Protein AF-A0A2D0PXW2-F1 (afdb_monomer_lite)

Radius of gyration: 38.86 Å; chains: 1; bounding box: 90×95×110 Å

Organism: Ictalurus punctatus (NCBI:txid7998)

InterPro domains:
  IPR018379 BEN domain [PF10523] (227-303)
  IPR018379 BEN domain [PS51457] (205-311)
  IPR018379 BEN domain [SM01025] (225-311)
  IPR040391 BEN domain-containing protein 5 [PTHR14628] (60-311)

Structure (mmCIF, N/CA/C/O backbone):
data_AF-A0A2D0PXW2-F1
#
_entry.id   AF-A0A2D0PXW2-F1
#
loop_
_atom_site.group_PDB
_atom_site.id
_atom_site.type_symbol
_atom_site.label_atom_id
_atom_site.label_alt_id
_atom_site.label_comp_id
_atom_site.label_asym_id
_atom_site.label_entity_id
_atom_site.label_seq_id
_atom_site.pdbx_PDB_ins_code
_atom_site.Cartn_x
_atom_site.Cartn_y
_atom_site.Cartn_z
_atom_site.occupancy
_atom_site.B_iso_or_equiv
_atom_site.auth_seq_id
_atom_site.auth_comp_id
_atom_site.auth_asym_id
_atom_site.auth_atom_id
_atom_site.pdbx_PDB_model_num
ATOM 1 N N . MET A 1 1 ? -63.770 10.730 9.377 1.00 40.38 1 MET A N 1
ATOM 2 C CA . MET A 1 1 ? -63.112 11.153 8.119 1.00 40.38 1 MET A CA 1
ATOM 3 C C . MET A 1 1 ? -61.602 11.076 8.332 1.00 40.38 1 MET A C 1
ATOM 5 O O . MET A 1 1 ? -61.038 11.945 8.966 1.00 40.38 1 MET A O 1
ATOM 9 N N . SER A 1 2 ? -60.985 9.907 8.166 1.00 42.06 2 SER A N 1
ATOM 10 C CA . SER A 1 2 ? -60.362 9.428 6.917 1.00 42.06 2 SER A CA 1
ATOM 11 C C . SER A 1 2 ? -59.368 10.412 6.296 1.00 42.06 2 SER A C 1
ATOM 13 O O . SER A 1 2 ? -59.778 11.283 5.539 1.00 42.06 2 SER A O 1
ATOM 15 N N . ARG A 1 3 ? -58.064 10.183 6.508 1.00 41.81 3 ARG A N 1
ATOM 16 C CA . ARG A 1 3 ? -57.145 9.691 5.457 1.00 41.81 3 ARG A CA 1
ATOM 17 C C . ARG A 1 3 ? -55.740 9.435 6.020 1.00 41.81 3 ARG A C 1
ATOM 19 O O . ARG A 1 3 ? -54.924 10.330 6.193 1.00 41.81 3 ARG A O 1
ATOM 26 N N . ARG A 1 4 ? -55.497 8.146 6.246 1.00 42.84 4 ARG A N 1
ATOM 27 C CA . ARG A 1 4 ? -54.208 7.469 6.407 1.00 42.84 4 ARG A CA 1
ATOM 28 C C . ARG A 1 4 ? -53.410 7.663 5.107 1.00 42.84 4 ARG A C 1
ATOM 30 O O . ARG A 1 4 ? -53.875 7.220 4.059 1.00 42.84 4 ARG A O 1
ATOM 37 N N . LYS A 1 5 ? -52.250 8.325 5.136 1.00 50.09 5 LYS A N 1
ATOM 38 C CA . LYS A 1 5 ? -51.301 8.269 4.012 1.00 50.09 5 LYS A CA 1
ATOM 39 C C . LYS A 1 5 ? -50.422 7.040 4.210 1.00 50.09 5 LYS A C 1
ATOM 41 O O . LYS A 1 5 ? -49.524 7.035 5.040 1.00 50.09 5 LYS A O 1
ATOM 46 N N . GLN A 1 6 ? -50.763 5.982 3.482 1.00 41.66 6 GLN A N 1
ATOM 47 C CA . GLN A 1 6 ? -49.902 4.829 3.264 1.00 41.66 6 GLN A CA 1
ATOM 48 C C . GLN A 1 6 ? -48.778 5.247 2.312 1.00 41.66 6 GLN A C 1
ATOM 50 O O . GLN A 1 6 ? -49.049 5.622 1.172 1.00 41.66 6 GLN A O 1
ATOM 55 N N . THR A 1 7 ? -47.532 5.178 2.762 1.00 43.00 7 THR A N 1
ATOM 56 C CA . THR A 1 7 ? -46.367 5.139 1.876 1.00 43.00 7 THR A CA 1
ATOM 57 C C . THR A 1 7 ? -46.006 3.675 1.671 1.00 43.00 7 THR A C 1
ATOM 59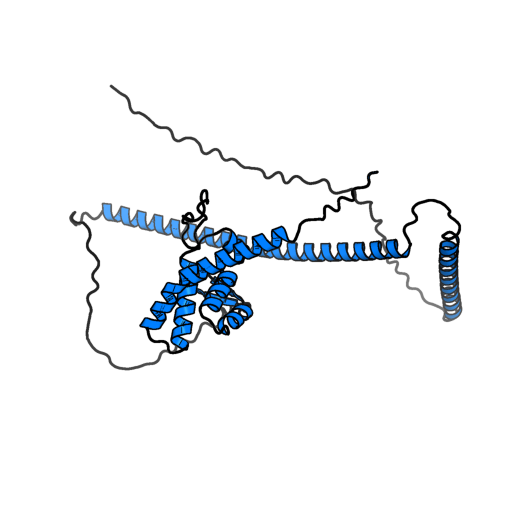 O O . THR A 1 7 ? -45.635 2.979 2.612 1.00 43.00 7 THR A O 1
ATOM 62 N N . LYS A 1 8 ? -46.224 3.200 0.443 1.00 45.72 8 LYS A N 1
ATOM 63 C CA . LYS A 1 8 ? -45.865 1.859 -0.026 1.00 45.72 8 LYS A CA 1
ATOM 64 C C . LYS A 1 8 ? -44.333 1.706 -0.042 1.00 45.72 8 LYS A C 1
ATOM 66 O O . LYS A 1 8 ? -43.666 2.677 -0.400 1.00 45.72 8 LYS A O 1
ATOM 71 N N . PRO A 1 9 ? -43.779 0.527 0.280 1.00 42.47 9 PRO A N 1
ATOM 72 C CA . PRO A 1 9 ? -42.394 0.210 -0.039 1.00 42.47 9 PRO A CA 1
ATOM 73 C C . PRO A 1 9 ? -42.276 -0.081 -1.543 1.00 42.47 9 PRO A C 1
ATOM 75 O O . PRO A 1 9 ? -43.102 -0.804 -2.105 1.00 42.47 9 PRO A O 1
ATOM 78 N N . SER A 1 10 ? -41.286 0.523 -2.197 1.00 37.28 10 SER A N 1
ATOM 79 C CA . SER A 1 10 ? -40.950 0.228 -3.592 1.00 37.28 10 SER A CA 1
ATOM 80 C C . SER A 1 10 ? -40.256 -1.139 -3.693 1.00 37.28 10 SER A C 1
ATOM 82 O O . SER A 1 10 ? -39.488 -1.474 -2.788 1.00 37.28 10 SER A O 1
ATOM 84 N N . PRO A 1 11 ? -40.505 -1.929 -4.753 1.00 41.72 11 PRO A N 1
ATOM 85 C CA . PRO A 1 11 ? -39.900 -3.246 -4.923 1.00 41.72 11 PRO A CA 1
ATOM 86 C C . PRO A 1 11 ? -38.403 -3.137 -5.217 1.00 41.72 11 PRO A C 1
ATOM 88 O O . PRO A 1 11 ? -37.979 -2.279 -5.988 1.00 41.72 11 PRO A O 1
ATOM 91 N N . LEU A 1 12 ? -37.630 -4.028 -4.598 1.00 44.19 12 LEU A N 1
ATOM 92 C CA . LEU A 1 12 ? -36.274 -4.374 -5.006 1.00 44.19 12 LEU A CA 1
ATOM 93 C C . LEU A 1 12 ? -36.344 -4.930 -6.432 1.00 44.19 12 LEU A C 1
ATOM 95 O O . LEU A 1 12 ? -36.909 -5.998 -6.652 1.00 44.19 12 LEU A O 1
ATOM 99 N N . GLU A 1 13 ? -35.824 -4.176 -7.395 1.00 38.91 13 GLU A N 1
ATOM 100 C CA . GLU A 1 13 ? -35.476 -4.719 -8.702 1.00 38.91 13 GLU A CA 1
ATOM 101 C C . GLU A 1 13 ? -34.112 -5.399 -8.555 1.00 38.91 13 GLU A C 1
ATOM 103 O O . GLU A 1 13 ? -33.076 -4.742 -8.439 1.00 38.91 13 GLU A O 1
ATOM 108 N N . ASP A 1 14 ? -34.140 -6.730 -8.504 1.00 38.81 14 ASP A N 1
ATOM 109 C CA . ASP A 1 14 ? -32.979 -7.580 -8.732 1.00 38.81 14 ASP A CA 1
ATOM 110 C C . ASP A 1 14 ? -32.509 -7.356 -10.177 1.00 38.81 14 ASP A C 1
ATOM 112 O O . ASP A 1 14 ? -33.051 -7.913 -11.133 1.00 38.81 14 ASP A O 1
ATOM 116 N N . HIS A 1 15 ? -31.513 -6.492 -10.355 1.00 38.47 15 HIS A N 1
ATOM 117 C CA . HIS A 1 15 ? -30.738 -6.448 -11.588 1.00 38.47 15 HIS A CA 1
ATOM 118 C C . HIS A 1 15 ? -29.618 -7.481 -11.502 1.00 38.47 15 HIS A C 1
ATOM 120 O O . HIS A 1 15 ? -28.486 -7.180 -11.118 1.00 38.47 15 HIS A O 1
ATOM 126 N N . ASP A 1 16 ? -29.976 -8.707 -11.881 1.00 38.75 16 ASP A N 1
ATOM 127 C CA . ASP A 1 16 ? -29.045 -9.725 -12.354 1.00 38.75 16 ASP A CA 1
ATOM 128 C C . ASP A 1 16 ? -28.370 -9.168 -13.619 1.00 38.75 16 ASP A C 1
ATOM 130 O O . ASP A 1 16 ? -28.913 -9.180 -14.724 1.00 38.75 16 ASP A O 1
ATOM 134 N N . MET A 1 17 ? -27.211 -8.539 -13.435 1.00 41.59 17 MET A N 1
ATOM 135 C CA . MET A 1 17 ? -26.343 -8.146 -14.537 1.00 41.59 17 MET A CA 1
ATOM 136 C C . MET A 1 17 ? -25.555 -9.388 -14.935 1.00 41.59 17 MET A C 1
ATOM 138 O O . MET A 1 17 ? -24.437 -9.600 -14.459 1.00 41.59 17 MET A O 1
ATOM 142 N N . ASP A 1 18 ? -26.158 -10.201 -15.802 1.00 38.44 18 ASP A N 1
ATOM 143 C CA . ASP A 1 18 ? -25.450 -11.197 -16.593 1.00 38.44 18 ASP A CA 1
ATOM 144 C C . ASP A 1 18 ? -24.256 -10.506 -17.261 1.00 38.44 18 ASP A C 1
ATOM 146 O O . ASP A 1 18 ? -24.384 -9.732 -18.214 1.00 38.44 18 ASP A O 1
ATOM 150 N N . LEU A 1 19 ? -23.063 -10.749 -16.721 1.00 45.28 19 LEU A N 1
ATOM 151 C CA . LEU A 1 19 ? -21.819 -10.402 -17.383 1.00 45.28 19 LEU A CA 1
ATOM 152 C C . LEU A 1 19 ? -21.680 -11.352 -18.572 1.00 45.28 19 LEU A C 1
ATOM 154 O O . LEU A 1 19 ? -21.009 -12.383 -18.487 1.00 45.28 19 LEU A O 1
ATOM 158 N N . GLU A 1 20 ? -22.313 -10.995 -19.691 1.00 36.56 20 GLU A N 1
ATOM 159 C CA . GLU A 1 20 ? -21.932 -11.472 -21.014 1.00 36.56 20 GLU A CA 1
ATOM 160 C C . GLU A 1 20 ? -20.472 -11.072 -21.237 1.00 36.56 20 GLU A C 1
ATOM 162 O O . GLU A 1 20 ? -20.132 -9.996 -21.737 1.00 36.56 20 GLU A O 1
ATOM 167 N N . ILE A 1 21 ? -19.573 -11.958 -20.810 1.00 39.75 21 ILE A N 1
ATOM 168 C CA . ILE A 1 21 ? -18.182 -11.951 -21.223 1.00 39.75 21 ILE A CA 1
ATOM 169 C C . ILE A 1 21 ? -18.237 -12.099 -22.733 1.00 39.75 21 ILE A C 1
ATOM 171 O O . ILE A 1 21 ? -18.517 -13.175 -23.266 1.00 39.75 21 ILE A O 1
ATOM 175 N N . SER A 1 22 ? -17.999 -10.984 -23.410 1.00 38.38 22 SER A N 1
ATOM 176 C CA . SER A 1 22 ? -17.824 -10.895 -24.845 1.00 38.38 22 SER A CA 1
ATOM 177 C C . SER A 1 22 ? -16.680 -11.843 -25.204 1.00 38.38 22 SER A C 1
ATOM 179 O O . SER A 1 22 ? -15.501 -11.510 -25.085 1.00 38.38 22 SER A O 1
ATOM 181 N N . ARG A 1 23 ? -17.032 -13.081 -25.576 1.00 40.03 23 ARG A N 1
ATOM 182 C CA . ARG A 1 23 ? -16.116 -14.041 -26.183 1.00 40.03 23 ARG A CA 1
ATOM 183 C C . ARG A 1 23 ? -15.640 -13.409 -27.475 1.00 40.03 23 ARG A C 1
ATOM 185 O O . ARG A 1 23 ? -16.343 -13.429 -28.481 1.00 40.03 23 ARG A O 1
ATOM 192 N N . ILE A 1 24 ? -14.447 -12.837 -27.432 1.00 41.81 24 ILE A N 1
ATOM 193 C CA . ILE A 1 24 ? -13.680 -12.535 -28.632 1.00 41.81 24 ILE A CA 1
ATOM 194 C C . ILE A 1 24 ? -13.574 -13.860 -29.407 1.00 41.81 24 ILE A C 1
ATOM 196 O O . ILE A 1 24 ? -13.107 -14.846 -28.824 1.00 41.81 24 ILE A O 1
ATOM 200 N N . PRO A 1 25 ? -14.035 -13.937 -30.668 1.00 36.81 25 PRO A N 1
ATOM 201 C CA . PRO A 1 25 ? -13.867 -15.135 -31.476 1.00 36.81 25 PRO A CA 1
ATOM 202 C C . PRO A 1 25 ? -12.376 -15.455 -31.584 1.00 36.81 25 PRO A C 1
ATOM 204 O O . PRO A 1 25 ? -11.584 -14.615 -32.014 1.00 36.81 25 PRO A O 1
ATOM 207 N N . ALA A 1 26 ? -11.990 -16.651 -31.140 1.00 41.78 26 ALA A N 1
ATOM 208 C CA . ALA A 1 26 ? -10.628 -17.136 -31.291 1.00 41.78 26 ALA A CA 1
ATOM 209 C C . ALA A 1 26 ? -10.255 -17.134 -32.786 1.00 41.78 26 ALA A C 1
ATOM 211 O O . ALA A 1 26 ? -11.072 -17.567 -33.606 1.00 41.78 26 ALA A O 1
ATOM 212 N N . PRO A 1 27 ? -9.057 -16.657 -33.165 1.00 39.25 27 PRO A N 1
ATOM 213 C CA . PRO A 1 27 ? -8.594 -16.794 -34.532 1.00 39.25 27 PRO A CA 1
ATOM 214 C C . PRO A 1 27 ? -8.455 -18.285 -34.850 1.00 39.25 27 PRO A C 1
ATOM 216 O O . PRO A 1 27 ? -7.914 -19.057 -34.059 1.00 39.25 27 PRO A O 1
ATOM 219 N N . TYR A 1 28 ? -9.016 -18.652 -35.997 1.00 34.28 28 TYR A N 1
ATOM 220 C CA . TYR A 1 28 ? -9.006 -19.970 -36.618 1.00 34.28 28 TYR A CA 1
ATOM 221 C C . TYR A 1 28 ? -7.635 -20.651 -36.460 1.00 34.28 28 TYR A C 1
ATOM 223 O O . TYR A 1 28 ? -6.645 -20.207 -37.038 1.00 34.28 28 TYR A O 1
ATOM 231 N N . MET A 1 29 ? -7.581 -21.697 -35.632 1.00 35.78 29 MET A N 1
ATOM 232 C CA . MET A 1 29 ? -6.431 -22.591 -35.532 1.00 35.78 29 MET A CA 1
ATOM 233 C C . MET A 1 29 ? -6.522 -23.566 -36.705 1.00 35.78 29 MET A C 1
ATOM 235 O O . MET A 1 29 ? -7.477 -24.339 -36.786 1.00 35.78 29 MET A O 1
ATOM 239 N N . GLU A 1 30 ? -5.552 -23.513 -37.614 1.00 37.09 30 GLU A N 1
ATOM 240 C CA . GLU A 1 30 ? -5.316 -24.613 -38.545 1.00 37.09 30 GLU A CA 1
ATOM 241 C C . GLU A 1 30 ? -5.039 -25.882 -37.731 1.00 37.09 30 GLU A C 1
ATOM 243 O O . GLU A 1 30 ? -4.279 -25.878 -36.761 1.00 37.09 30 GLU A O 1
ATOM 248 N N . SER A 1 31 ? -5.742 -26.949 -38.090 1.00 34.22 31 SER A N 1
ATOM 249 C CA . SER A 1 31 ? -5.652 -28.275 -37.495 1.00 34.22 31 SER A CA 1
ATOM 250 C C . SER A 1 31 ? -4.235 -28.831 -37.628 1.00 34.22 31 SER A C 1
ATOM 252 O O . SER A 1 31 ? -3.806 -29.157 -38.732 1.00 34.22 31 SER A O 1
ATOM 254 N N . GLU A 1 32 ? -3.529 -28.960 -36.504 1.00 39.44 32 GLU A N 1
ATOM 255 C CA . GLU A 1 32 ? -2.297 -29.744 -36.423 1.00 39.44 32 GLU A CA 1
ATOM 256 C C . GLU A 1 32 ? -2.667 -31.234 -36.491 1.00 39.44 32 GLU A C 1
ATOM 258 O O . GLU A 1 32 ? -3.416 -31.751 -35.658 1.00 39.44 32 GLU A O 1
ATOM 263 N N . GLU A 1 33 ? -2.184 -31.896 -37.542 1.00 37.50 33 GLU A N 1
ATOM 264 C CA . GLU A 1 33 ? -2.311 -33.331 -37.768 1.00 37.50 33 GLU A CA 1
ATOM 265 C C . GLU A 1 33 ? -1.637 -34.110 -36.630 1.00 37.50 33 GLU A C 1
ATOM 267 O O . GLU A 1 33 ? -0.459 -33.948 -36.316 1.00 37.50 33 GLU A O 1
ATOM 272 N N . GLU A 1 34 ? -2.437 -34.961 -35.998 1.00 35.75 34 GLU A N 1
ATOM 273 C CA . GLU A 1 34 ? -2.068 -35.874 -34.927 1.00 35.75 34 GLU A CA 1
ATOM 274 C C . GLU A 1 34 ? -1.204 -37.011 -35.510 1.00 35.75 34 GLU A C 1
ATOM 276 O O . GLU A 1 34 ? -1.718 -37.989 -36.057 1.00 35.75 34 GLU A O 1
ATOM 281 N N . GLU A 1 35 ? 0.123 -36.884 -35.423 1.00 35.44 35 GLU A N 1
ATOM 282 C CA . GLU A 1 35 ? 1.066 -37.942 -35.804 1.00 35.44 35 GLU A CA 1
ATOM 283 C C . GLU A 1 35 ? 0.987 -39.087 -34.773 1.00 35.44 35 GLU A C 1
ATOM 285 O O . GLU A 1 35 ? 1.697 -39.134 -33.766 1.00 35.44 35 GLU A O 1
ATOM 290 N N . ARG A 1 36 ? 0.043 -40.012 -34.993 1.00 35.97 36 ARG A N 1
ATOM 291 C CA . ARG A 1 36 ? -0.070 -41.268 -34.242 1.00 35.97 36 ARG A CA 1
ATOM 292 C C . ARG A 1 36 ? 1.126 -42.159 -34.562 1.00 35.97 36 ARG A C 1
ATOM 294 O O . ARG A 1 36 ? 1.147 -42.842 -35.583 1.00 35.97 36 ARG A O 1
ATOM 301 N N . LEU A 1 37 ? 2.095 -42.199 -33.654 1.00 33.25 37 LEU A N 1
ATOM 302 C CA . LEU A 1 37 ? 3.082 -43.274 -33.592 1.00 33.25 37 LEU A CA 1
ATOM 303 C C . LEU A 1 37 ? 2.368 -44.578 -33.208 1.00 33.25 37 LEU A C 1
ATOM 305 O O . LEU A 1 37 ? 2.051 -44.812 -32.043 1.00 33.25 37 LEU A O 1
ATOM 309 N N . LEU A 1 38 ? 2.085 -45.397 -34.222 1.00 37.44 38 LEU A N 1
ATOM 310 C CA . LEU A 1 38 ? 1.658 -46.782 -34.068 1.00 37.44 38 LEU A CA 1
ATOM 311 C C . LEU A 1 38 ? 2.797 -47.603 -33.464 1.00 37.44 38 LEU A C 1
ATOM 313 O O . LEU A 1 38 ? 3.917 -47.651 -33.973 1.00 37.44 38 LEU A O 1
ATOM 317 N N . GLN A 1 39 ? 2.461 -48.224 -32.346 1.00 34.91 39 GLN A N 1
ATOM 318 C CA . GLN A 1 39 ? 3.238 -49.206 -31.624 1.00 34.91 39 GLN A CA 1
ATOM 319 C C . GLN A 1 39 ? 2.877 -50.565 -32.234 1.00 34.91 39 GLN A C 1
ATOM 321 O O . GLN A 1 39 ? 1.836 -51.118 -31.898 1.00 34.91 39 GLN A O 1
ATOM 326 N N . ASP A 1 40 ? 3.690 -51.054 -33.174 1.00 33.44 40 ASP A N 1
ATOM 327 C CA . ASP A 1 40 ? 3.545 -52.404 -33.725 1.00 33.44 40 ASP A CA 1
ATOM 328 C C . ASP A 1 40 ? 4.640 -53.309 -33.155 1.00 33.44 40 ASP A C 1
ATOM 330 O O . ASP A 1 40 ? 5.825 -53.207 -33.487 1.00 33.44 40 ASP A O 1
ATOM 334 N N . ASP A 1 41 ? 4.199 -54.203 -32.276 1.00 36.88 41 ASP A N 1
ATOM 335 C CA . ASP A 1 41 ? 4.942 -55.358 -31.803 1.00 36.88 41 ASP A CA 1
ATOM 336 C C . ASP A 1 41 ? 5.143 -56.355 -32.956 1.00 36.88 41 ASP A C 1
ATOM 338 O O . ASP A 1 41 ? 4.182 -56.869 -33.532 1.00 36.88 41 ASP A O 1
ATOM 342 N N . CYS A 1 42 ? 6.393 -56.708 -33.259 1.00 30.73 42 CYS A N 1
ATOM 343 C CA . CYS A 1 42 ? 6.689 -58.003 -33.868 1.00 30.73 42 CYS A CA 1
ATOM 344 C C . CYS A 1 42 ? 8.039 -58.543 -33.378 1.00 30.73 42 CYS A C 1
ATOM 346 O O . CYS A 1 42 ? 9.121 -58.061 -33.712 1.00 30.73 42 CYS A O 1
ATOM 348 N N . GLU A 1 43 ? 7.945 -59.577 -32.551 1.00 41.91 43 GLU A N 1
ATOM 349 C CA . GLU A 1 43 ? 9.047 -60.386 -32.055 1.00 41.91 43 GLU A CA 1
ATOM 350 C C . GLU A 1 43 ? 9.151 -61.640 -32.941 1.00 41.91 43 GLU A C 1
ATOM 352 O O . GLU A 1 43 ? 8.249 -62.474 -32.936 1.00 41.91 43 GLU A O 1
ATOM 357 N N . TYR A 1 44 ? 10.225 -61.785 -33.729 1.00 35.19 44 TYR A N 1
ATOM 358 C CA . TYR A 1 44 ? 10.684 -63.098 -34.207 1.00 35.19 44 TYR A CA 1
ATOM 359 C C . TYR A 1 44 ? 12.162 -63.061 -34.632 1.00 35.19 44 TYR A C 1
ATOM 361 O O . TYR A 1 44 ? 12.600 -62.211 -35.406 1.00 35.19 44 TYR A O 1
ATOM 369 N N . HIS A 1 45 ? 12.941 -63.992 -34.083 1.00 33.53 45 HIS A N 1
ATOM 370 C CA . HIS A 1 45 ? 14.391 -64.114 -34.226 1.00 33.53 45 HIS A CA 1
ATOM 371 C C . HIS A 1 45 ? 14.832 -64.588 -35.620 1.00 33.53 45 HIS A C 1
ATOM 373 O O . HIS A 1 45 ? 14.227 -65.509 -36.166 1.00 33.53 45 HIS A O 1
ATOM 379 N N . SER A 1 46 ? 15.971 -64.082 -36.119 1.00 35.44 46 SER A N 1
ATOM 380 C CA . SER A 1 46 ? 17.202 -64.860 -36.407 1.00 35.44 46 SER A CA 1
ATOM 381 C C . SER A 1 46 ? 18.198 -64.076 -37.288 1.00 35.44 46 SER A C 1
ATOM 383 O O . SER A 1 46 ? 17.818 -63.211 -38.065 1.00 35.44 46 SER A O 1
ATOM 385 N N . GLU A 1 47 ? 19.479 -64.435 -37.158 1.00 36.59 47 GLU A N 1
ATOM 386 C CA . GLU A 1 47 ? 20.593 -64.185 -38.095 1.00 36.59 47 GLU A CA 1
ATOM 387 C C . GLU A 1 47 ? 21.394 -62.871 -37.978 1.00 36.59 47 GLU A C 1
ATOM 389 O O . GLU A 1 47 ? 21.250 -61.866 -38.678 1.00 36.59 47 GLU A O 1
ATOM 394 N N . THR A 1 48 ? 22.398 -62.963 -37.107 1.00 42.78 48 THR A N 1
ATOM 395 C CA . THR A 1 48 ? 23.627 -62.172 -37.079 1.00 42.78 48 THR A CA 1
ATOM 396 C C . THR A 1 48 ? 24.441 -62.342 -38.372 1.00 42.78 48 THR A C 1
ATOM 398 O O . THR A 1 48 ? 25.400 -63.103 -38.404 1.00 42.78 48 THR A O 1
ATOM 401 N N . SER A 1 49 ? 24.076 -61.636 -39.445 1.00 45.72 49 SER A N 1
ATOM 402 C CA . SER A 1 49 ? 24.989 -61.343 -40.573 1.00 45.72 49 SER A CA 1
ATOM 403 C C . SER A 1 49 ? 24.574 -60.134 -41.438 1.00 45.72 49 SER A C 1
ATOM 405 O O . SER A 1 49 ? 25.297 -59.767 -42.364 1.00 45.72 49 SER A O 1
ATOM 407 N N . GLU A 1 50 ? 23.448 -59.468 -41.146 1.00 43.22 50 GLU A N 1
ATOM 408 C CA . GLU A 1 50 ? 22.965 -58.306 -41.922 1.00 43.22 50 GLU A CA 1
ATOM 409 C C . GLU A 1 50 ? 23.190 -56.934 -41.255 1.00 43.22 50 GLU A C 1
ATOM 411 O O . GLU A 1 50 ? 22.903 -55.889 -41.849 1.00 43.22 50 GLU A O 1
ATOM 416 N N . ARG A 1 51 ? 23.707 -56.904 -40.020 1.00 47.22 51 ARG A N 1
ATOM 417 C CA . ARG A 1 51 ? 23.771 -55.678 -39.201 1.00 47.22 51 ARG A CA 1
ATOM 418 C C . ARG A 1 51 ? 24.793 -54.652 -39.710 1.00 47.22 51 ARG A C 1
ATOM 420 O O . ARG A 1 51 ? 24.548 -53.454 -39.601 1.00 47.22 51 ARG A O 1
ATOM 427 N N . GLU A 1 52 ? 25.876 -55.100 -40.344 1.00 45.31 52 GLU A N 1
ATOM 428 C CA . GLU A 1 52 ? 26.899 -54.204 -40.909 1.00 45.31 52 GLU A CA 1
ATOM 429 C C . GLU A 1 52 ? 26.449 -53.541 -42.220 1.00 45.31 52 GLU A C 1
ATOM 431 O O . GLU A 1 52 ? 26.721 -52.361 -42.441 1.00 45.31 52 GLU A O 1
ATOM 436 N N . LYS A 1 53 ? 25.675 -54.241 -43.064 1.00 44.66 53 LYS A N 1
ATOM 437 C CA . LYS A 1 53 ? 25.164 -53.673 -44.325 1.00 44.66 53 LYS A CA 1
ATOM 438 C C . LYS A 1 53 ? 24.045 -52.659 -44.085 1.00 44.66 53 LYS A C 1
ATOM 440 O O . LYS A 1 53 ? 24.022 -51.625 -44.746 1.00 44.66 53 LYS A O 1
ATOM 445 N N . LYS A 1 54 ? 23.154 -52.902 -43.115 1.00 48.50 54 LYS A N 1
ATOM 446 C CA . LYS A 1 54 ? 22.088 -51.950 -42.749 1.00 48.50 54 LYS A CA 1
ATOM 447 C C . LYS A 1 54 ? 22.657 -50.681 -42.105 1.00 48.50 54 LYS A C 1
ATOM 449 O O . LYS A 1 54 ? 22.290 -49.598 -42.535 1.00 48.50 54 LYS A O 1
ATOM 454 N N . SER A 1 55 ? 23.634 -50.792 -41.199 1.00 51.91 55 SER A N 1
ATOM 455 C CA . SER A 1 55 ? 24.327 -49.634 -40.602 1.00 51.91 55 SER A CA 1
ATOM 456 C C . SER A 1 55 ? 25.090 -48.786 -41.632 1.00 51.91 55 SER A C 1
ATOM 458 O O . SER A 1 55 ? 25.027 -47.555 -41.575 1.00 51.91 55 SER A O 1
ATOM 460 N N . ALA A 1 56 ? 25.761 -49.417 -42.605 1.00 51.97 56 ALA A N 1
ATOM 461 C CA . ALA A 1 56 ? 26.468 -48.711 -43.674 1.00 51.97 56 ALA A CA 1
ATOM 462 C C . ALA A 1 56 ? 25.507 -47.996 -44.639 1.00 51.97 56 ALA A C 1
ATOM 464 O O . ALA A 1 56 ? 25.769 -46.860 -45.030 1.00 51.97 56 ALA A O 1
ATOM 465 N N . VAL A 1 57 ? 24.373 -48.619 -44.977 1.00 56.88 57 VAL A N 1
ATOM 466 C CA . VAL A 1 57 ? 23.328 -48.011 -45.818 1.00 56.88 57 VAL A CA 1
ATOM 467 C C . VAL A 1 57 ? 22.596 -46.888 -45.075 1.00 56.88 57 VAL A C 1
ATOM 469 O O . VAL A 1 57 ? 22.325 -45.855 -45.679 1.00 56.88 57 VAL A O 1
ATOM 472 N N . GLU A 1 58 ? 22.327 -47.028 -43.774 1.00 56.50 58 GLU A N 1
ATOM 473 C CA . GLU A 1 58 ? 21.782 -45.962 -42.914 1.00 56.50 58 GLU A CA 1
ATOM 474 C C . GLU A 1 58 ? 22.739 -44.762 -42.862 1.00 56.50 58 GLU A C 1
ATOM 476 O O . GLU A 1 58 ? 22.340 -43.625 -43.092 1.00 56.50 58 GLU A O 1
ATOM 481 N N . SER A 1 59 ? 24.035 -45.019 -42.657 1.00 57.69 59 SER A N 1
ATOM 482 C CA . SER A 1 59 ? 25.072 -43.982 -42.609 1.00 57.69 59 SER A CA 1
ATOM 483 C C . SER A 1 59 ? 25.259 -43.292 -43.964 1.00 57.69 59 SER A C 1
ATOM 485 O O . SER A 1 59 ? 25.427 -42.075 -44.026 1.00 57.69 59 SER A O 1
ATOM 487 N N . GLN A 1 60 ? 25.166 -44.040 -45.069 1.00 62.41 60 GLN A N 1
ATOM 488 C CA . GLN A 1 60 ? 25.178 -43.486 -46.427 1.00 62.41 60 GLN A CA 1
ATOM 489 C C . GLN A 1 60 ? 23.911 -42.674 -46.730 1.00 62.41 60 GLN A C 1
ATOM 491 O O . GLN A 1 60 ? 24.007 -41.628 -47.370 1.00 62.41 60 GLN A O 1
ATOM 496 N N . LYS A 1 61 ? 22.738 -43.096 -46.240 1.00 64.62 61 LYS A N 1
ATOM 497 C CA . LYS A 1 61 ? 21.485 -42.331 -46.343 1.00 64.62 61 LYS A CA 1
ATOM 498 C C . LYS A 1 61 ? 21.557 -41.030 -45.549 1.00 64.62 61 LYS A C 1
ATOM 500 O O . LYS A 1 61 ? 21.185 -39.991 -46.084 1.00 64.62 61 LYS A O 1
ATOM 505 N N . ILE A 1 62 ? 22.085 -41.063 -44.325 1.00 64.88 62 ILE A N 1
ATOM 506 C CA . ILE A 1 62 ? 22.324 -39.870 -43.498 1.00 64.88 62 ILE A CA 1
ATOM 507 C C . ILE A 1 62 ? 23.312 -38.931 -44.205 1.00 64.88 62 ILE A C 1
ATOM 509 O O . ILE A 1 62 ? 23.034 -37.741 -44.325 1.00 64.88 62 ILE A O 1
ATOM 513 N N . SER A 1 63 ? 24.395 -39.469 -44.777 1.00 75.06 63 SER A N 1
ATOM 514 C CA . SER A 1 63 ? 25.385 -38.703 -45.545 1.00 75.06 63 SER A CA 1
ATOM 515 C C . SER A 1 63 ? 24.798 -38.058 -46.808 1.00 75.06 63 SER A C 1
ATOM 517 O O . SER A 1 63 ? 25.047 -36.880 -47.066 1.00 75.06 63 SER A O 1
ATOM 519 N N . LEU A 1 64 ? 23.967 -38.778 -47.569 1.00 76.69 64 LEU A N 1
ATOM 520 C CA . LEU A 1 64 ? 23.279 -38.241 -48.746 1.00 76.69 64 LEU A CA 1
ATOM 521 C C . LEU A 1 64 ? 22.271 -37.156 -48.358 1.00 76.69 64 LEU A C 1
ATOM 523 O O . LEU A 1 64 ? 22.212 -36.119 -49.011 1.00 76.69 64 LEU A O 1
ATOM 527 N N . LEU A 1 65 ? 21.513 -37.358 -47.280 1.00 73.94 65 LEU A N 1
ATOM 528 C CA . LEU A 1 65 ? 20.549 -36.379 -46.782 1.00 73.94 65 LEU A CA 1
ATOM 529 C C . LEU A 1 65 ? 21.250 -35.094 -46.324 1.00 73.94 65 LEU A C 1
ATOM 531 O O . LEU A 1 65 ? 20.768 -33.989 -46.566 1.00 73.94 65 LEU A O 1
ATOM 535 N N . GLU A 1 66 ? 22.411 -35.227 -45.691 1.00 76.69 66 GLU A N 1
ATOM 536 C CA . GLU A 1 66 ? 23.246 -34.114 -45.250 1.00 76.69 66 GLU A CA 1
ATOM 537 C C . GLU A 1 66 ? 23.900 -33.385 -46.435 1.00 76.69 66 GLU A C 1
ATOM 539 O O . GLU A 1 66 ? 23.972 -32.153 -46.445 1.00 76.69 66 GLU A O 1
ATOM 544 N N . LEU A 1 67 ? 24.283 -34.122 -47.484 1.00 80.88 67 LEU A N 1
ATOM 545 C CA . LEU A 1 67 ? 24.753 -33.562 -48.749 1.00 80.88 67 LEU A CA 1
ATOM 546 C C . LEU A 1 67 ? 23.633 -32.808 -49.476 1.00 80.88 67 LEU A C 1
ATOM 548 O O . LEU A 1 67 ? 23.841 -31.672 -49.891 1.00 80.88 67 LEU A O 1
ATOM 552 N N . MET A 1 68 ? 22.432 -33.386 -49.563 1.00 77.75 68 MET A N 1
ATOM 553 C CA . MET A 1 68 ? 21.253 -32.744 -50.146 1.00 77.75 68 MET A CA 1
ATOM 554 C C . MET A 1 68 ? 20.856 -31.496 -49.354 1.00 77.75 68 MET A C 1
ATOM 556 O O . MET A 1 68 ? 20.606 -30.460 -49.961 1.00 77.75 68 MET A O 1
ATOM 560 N N . LYS A 1 69 ? 20.888 -31.533 -48.014 1.00 77.75 69 LYS A N 1
ATOM 561 C CA . LYS A 1 69 ? 20.677 -30.349 -47.161 1.00 77.75 69 LYS A CA 1
ATOM 562 C C . LYS A 1 69 ? 21.708 -29.258 -47.451 1.00 77.75 69 LYS A C 1
ATOM 564 O O . LYS A 1 69 ? 21.319 -28.112 -47.662 1.00 77.75 69 LYS A O 1
ATOM 569 N N . LYS A 1 70 ? 22.998 -29.604 -47.551 1.00 76.75 70 LYS A N 1
ATOM 570 C CA . LYS A 1 70 ? 24.064 -28.659 -47.934 1.00 76.75 70 LYS A CA 1
ATOM 571 C C . LYS A 1 70 ? 23.833 -28.079 -49.331 1.00 76.75 70 LYS A C 1
ATOM 573 O O . LYS A 1 70 ? 23.943 -26.871 -49.527 1.00 76.75 70 LYS A O 1
ATOM 578 N N . GLN A 1 71 ? 23.445 -28.905 -50.295 1.00 71.25 71 GLN A N 1
ATOM 579 C CA . GLN A 1 71 ? 23.195 -28.480 -51.671 1.00 71.25 71 GLN A CA 1
ATOM 580 C C . GLN A 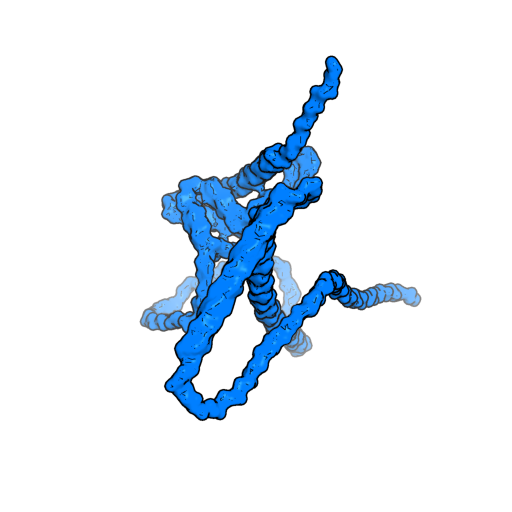1 71 ? 21.955 -27.582 -51.785 1.00 71.25 71 GLN A C 1
ATOM 582 O O . GLN A 1 71 ? 21.987 -26.601 -52.525 1.00 71.25 71 GLN A O 1
ATOM 587 N N . ILE A 1 72 ? 20.907 -27.853 -51.001 1.00 70.81 72 ILE A N 1
ATOM 588 C CA . ILE A 1 72 ? 19.726 -26.990 -50.862 1.00 70.81 72 ILE A CA 1
ATOM 589 C C . ILE A 1 72 ? 20.120 -25.657 -50.221 1.00 70.81 72 ILE A C 1
ATOM 591 O O . ILE A 1 72 ? 19.727 -24.617 -50.735 1.00 70.81 72 ILE A O 1
ATOM 595 N N . THR A 1 73 ? 20.942 -25.646 -49.164 1.00 67.00 73 THR A N 1
ATOM 596 C CA . THR A 1 73 ? 21.412 -24.384 -48.560 1.00 67.00 73 THR A CA 1
ATOM 597 C C . THR A 1 73 ? 22.271 -23.556 -49.516 1.00 67.00 73 THR A C 1
ATOM 599 O O . THR A 1 73 ? 22.109 -22.342 -49.570 1.00 67.00 73 THR A O 1
ATOM 602 N N . VAL A 1 74 ? 23.124 -24.195 -50.325 1.00 68.00 74 VAL A N 1
ATOM 603 C CA . VAL A 1 74 ? 23.955 -23.517 -51.334 1.00 68.00 74 VAL A CA 1
ATOM 604 C C . VAL A 1 74 ? 23.109 -23.003 -52.503 1.00 68.00 74 VAL A C 1
ATOM 606 O O . VAL A 1 74 ? 23.346 -21.891 -52.964 1.00 68.00 74 VAL A O 1
ATOM 609 N N . LYS A 1 75 ? 22.101 -23.759 -52.965 1.00 62.88 75 LYS A N 1
ATOM 610 C CA . LYS A 1 75 ? 21.129 -23.269 -53.961 1.00 62.88 75 LYS A CA 1
ATOM 611 C C . LYS A 1 75 ? 20.337 -22.080 -53.427 1.00 62.88 75 LYS A C 1
ATOM 613 O O . LYS A 1 75 ? 20.309 -21.048 -54.074 1.00 62.88 75 LYS A O 1
ATOM 618 N N . ARG A 1 76 ? 19.823 -22.168 -52.198 1.00 59.88 76 ARG A N 1
ATOM 619 C CA . ARG A 1 76 ? 19.069 -21.088 -51.546 1.00 59.88 76 ARG A CA 1
ATOM 620 C C . ARG A 1 76 ? 19.895 -19.812 -51.352 1.00 59.88 76 ARG A C 1
ATOM 622 O O . ARG A 1 76 ? 19.334 -18.728 -51.374 1.00 59.88 76 ARG A O 1
ATOM 629 N N . GLN A 1 77 ? 21.213 -19.933 -51.174 1.00 57.38 77 GLN A N 1
ATOM 630 C CA . GLN A 1 77 ? 22.136 -18.791 -51.150 1.00 57.38 77 GLN A CA 1
ATOM 631 C C . GLN A 1 77 ? 22.415 -18.220 -52.547 1.00 57.38 77 GLN A C 1
ATOM 633 O O . GLN A 1 77 ? 22.623 -17.018 -52.673 1.00 57.38 77 GLN A O 1
ATOM 638 N N . ARG A 1 78 ? 22.422 -19.061 -53.588 1.00 57.94 78 ARG A N 1
ATOM 639 C CA . ARG A 1 78 ? 22.658 -18.646 -54.978 1.00 57.94 78 ARG A CA 1
ATOM 640 C C . ARG A 1 78 ? 21.430 -17.961 -55.587 1.00 57.94 78 ARG A C 1
ATOM 642 O O . ARG A 1 78 ? 21.581 -16.918 -56.204 1.00 57.94 78 ARG A O 1
ATOM 649 N N . ASP A 1 79 ? 20.235 -18.480 -55.311 1.00 53.59 79 ASP A N 1
ATOM 650 C CA . ASP A 1 79 ? 18.951 -17.908 -55.749 1.00 53.59 79 ASP A CA 1
ATOM 651 C C . ASP A 1 79 ? 18.631 -16.570 -55.038 1.00 53.59 79 ASP A C 1
ATOM 653 O O . ASP A 1 79 ? 17.721 -15.852 -55.432 1.00 53.59 79 ASP A O 1
ATOM 657 N N . PHE A 1 80 ? 19.402 -16.213 -54.001 1.00 51.78 80 PHE A N 1
ATOM 658 C CA . PHE A 1 80 ? 19.318 -14.936 -53.280 1.00 51.78 80 PHE A CA 1
ATOM 659 C C . PHE A 1 80 ? 20.191 -13.822 -53.883 1.00 51.78 80 PHE A C 1
ATOM 661 O O . PHE A 1 80 ? 20.061 -12.673 -53.471 1.00 51.78 80 PHE A O 1
ATOM 668 N N . LEU A 1 81 ? 21.110 -14.151 -54.801 1.00 53.75 81 LEU A N 1
ATOM 669 C CA . LEU A 1 81 ? 22.030 -13.188 -55.424 1.00 53.75 81 LEU A CA 1
ATOM 670 C C . LEU A 1 81 ? 21.588 -12.735 -56.825 1.00 53.75 81 LEU A C 1
ATOM 672 O O . LEU A 1 81 ? 22.194 -11.809 -57.347 1.00 53.75 81 LEU A O 1
ATOM 676 N N . ASP A 1 82 ? 20.547 -13.352 -57.396 1.00 53.34 82 ASP A N 1
ATOM 677 C CA . ASP A 1 82 ? 20.097 -13.127 -58.784 1.00 53.34 82 ASP A CA 1
ATOM 678 C C . ASP A 1 82 ? 18.621 -12.675 -58.893 1.00 53.34 82 ASP A C 1
ATOM 680 O O . ASP A 1 82 ? 18.017 -12.758 -59.960 1.00 53.34 82 ASP A O 1
ATOM 684 N N . SER A 1 83 ? 18.011 -12.195 -57.802 1.00 46.69 83 SER A N 1
ATOM 685 C CA . SER A 1 83 ? 16.631 -11.679 -57.809 1.00 46.69 83 SER A CA 1
ATOM 686 C C . SER A 1 83 ? 16.614 -10.164 -57.589 1.00 46.69 83 SER A C 1
ATOM 688 O O . SER A 1 83 ? 16.499 -9.699 -56.456 1.00 46.69 83 SER A O 1
ATOM 690 N N . ASP A 1 84 ? 16.700 -9.404 -58.684 1.00 56.41 84 ASP A N 1
ATOM 691 C CA . ASP A 1 84 ? 16.522 -7.942 -58.751 1.00 56.41 84 ASP A CA 1
ATOM 692 C C . ASP A 1 84 ? 15.041 -7.522 -58.576 1.00 56.41 84 ASP A C 1
ATOM 694 O O . ASP A 1 84 ? 14.484 -6.780 -59.382 1.00 56.41 84 ASP A O 1
ATOM 698 N N . GLU A 1 85 ? 14.383 -7.985 -57.509 1.00 52.75 85 GLU A N 1
ATOM 699 C CA . GLU A 1 85 ? 13.012 -7.594 -57.145 1.00 52.75 85 GLU A CA 1
ATOM 700 C C . GLU A 1 85 ? 12.947 -7.223 -55.649 1.00 52.75 85 GLU A C 1
ATOM 702 O O . GLU A 1 85 ? 13.178 -8.030 -54.750 1.00 52.75 85 GLU A O 1
ATOM 707 N N . GLU A 1 86 ? 12.699 -5.934 -55.431 1.00 57.38 86 GLU A N 1
ATOM 708 C CA . GLU A 1 86 ? 12.090 -5.242 -54.292 1.00 57.38 86 GLU A CA 1
ATOM 709 C C . GLU A 1 86 ? 11.763 -6.054 -53.006 1.00 57.38 86 GLU A C 1
ATOM 711 O O . GLU A 1 86 ? 10.942 -6.965 -52.979 1.00 57.38 86 GLU A O 1
ATOM 716 N N . SER A 1 87 ? 12.317 -5.603 -51.869 1.00 57.31 87 SER A N 1
ATOM 717 C CA . SER A 1 87 ? 11.885 -5.949 -50.496 1.00 57.31 87 SER A CA 1
ATOM 718 C C . SER A 1 87 ? 12.168 -7.376 -49.986 1.00 57.31 87 SER A C 1
ATOM 720 O O . SER A 1 87 ? 11.396 -7.952 -49.214 1.00 57.31 87 SER A O 1
ATOM 722 N N . VAL A 1 88 ? 13.323 -7.954 -50.320 1.00 65.31 88 VAL A N 1
ATOM 723 C CA . VAL A 1 88 ? 13.778 -9.185 -49.655 1.00 65.31 88 VAL A CA 1
ATOM 724 C C . VAL A 1 88 ? 14.380 -8.845 -48.285 1.00 65.31 88 VAL A C 1
ATOM 726 O O . VAL A 1 88 ? 15.524 -8.404 -48.164 1.00 65.31 88 VAL A O 1
ATOM 729 N N . VAL A 1 89 ? 13.595 -9.047 -47.223 1.00 64.81 89 VAL A N 1
ATOM 730 C CA . VAL A 1 89 ? 14.072 -8.963 -45.834 1.00 64.81 89 VAL A CA 1
ATOM 731 C C . VAL A 1 89 ? 15.247 -9.926 -45.662 1.00 64.81 89 VAL A C 1
ATOM 733 O O . VAL A 1 89 ? 15.120 -11.125 -45.905 1.00 64.81 89 VAL A O 1
ATOM 736 N N . SER A 1 90 ? 16.399 -9.398 -45.237 1.00 83.75 90 SER A N 1
ATOM 737 C CA . SER A 1 90 ? 17.617 -10.186 -45.027 1.00 83.75 90 SER A CA 1
ATOM 738 C C . SER A 1 90 ? 17.320 -11.446 -44.210 1.00 83.75 90 SER A C 1
ATOM 740 O O . SER A 1 90 ? 16.719 -11.368 -43.140 1.00 83.75 90 SER A O 1
ATOM 742 N N . TYR A 1 91 ? 17.775 -12.609 -44.685 1.00 82.06 91 TYR A N 1
ATOM 743 C CA . TYR A 1 91 ? 17.543 -13.907 -44.037 1.00 82.06 91 TYR A CA 1
ATOM 744 C C . TYR A 1 91 ? 17.912 -13.910 -42.541 1.00 82.06 91 TYR A C 1
ATOM 746 O O . TYR A 1 91 ? 17.241 -14.544 -41.730 1.00 82.06 91 TYR A O 1
ATOM 754 N N . LYS A 1 92 ? 18.945 -13.145 -42.158 1.00 84.00 92 LYS A N 1
ATOM 755 C CA . LYS A 1 92 ? 19.341 -12.966 -40.752 1.00 84.00 92 LYS A CA 1
ATOM 756 C C . LYS A 1 92 ? 18.239 -12.306 -39.919 1.00 84.00 92 LYS A C 1
ATOM 758 O O . LYS A 1 92 ? 17.948 -12.772 -38.827 1.00 84.00 92 LYS A O 1
ATOM 763 N N . LEU A 1 93 ? 17.589 -11.279 -40.464 1.00 89.44 93 LEU A N 1
ATOM 764 C CA . LEU A 1 93 ? 16.505 -10.558 -39.798 1.00 89.44 93 LEU A CA 1
ATOM 765 C C . LEU A 1 93 ? 15.239 -11.421 -39.678 1.00 89.44 93 LEU A C 1
ATOM 767 O O . LEU A 1 93 ? 14.564 -11.381 -38.653 1.00 89.44 93 LEU A O 1
ATOM 771 N N . TYR A 1 94 ? 14.943 -12.251 -40.685 1.00 90.69 94 TYR A N 1
ATOM 772 C CA . TYR A 1 94 ? 13.863 -13.240 -40.594 1.00 90.69 94 TYR A CA 1
ATOM 773 C C . TYR A 1 94 ? 14.127 -14.272 -39.485 1.00 90.69 94 TYR A C 1
ATOM 775 O O . TYR A 1 94 ? 13.240 -14.551 -38.680 1.00 90.69 94 TYR A O 1
ATOM 783 N N . GLN A 1 95 ? 15.356 -14.795 -39.402 1.00 91.94 95 GLN A N 1
ATOM 784 C CA . GLN A 1 95 ? 15.741 -15.755 -38.366 1.00 91.94 95 GLN A CA 1
ATOM 785 C C . GLN A 1 95 ? 15.642 -15.144 -36.958 1.00 91.94 95 GLN A C 1
ATOM 787 O O . GLN A 1 95 ? 15.056 -15.751 -36.066 1.00 91.94 95 GLN A O 1
ATOM 792 N N . GLU A 1 96 ? 16.137 -13.918 -36.771 1.00 93.75 96 GLU A N 1
ATOM 793 C CA . GLU A 1 96 ? 16.025 -13.187 -35.501 1.00 93.75 96 GLU A CA 1
ATOM 794 C C . GLU A 1 96 ? 14.563 -12.942 -35.099 1.00 93.75 96 GLU A C 1
ATOM 796 O O . GLU A 1 96 ? 14.200 -13.078 -33.926 1.00 93.75 96 GLU A O 1
ATOM 801 N N . LEU A 1 97 ? 13.698 -12.619 -36.064 1.00 95.69 97 LEU A N 1
ATOM 802 C CA . LEU A 1 97 ? 12.268 -12.444 -35.823 1.00 95.69 97 LEU A CA 1
ATOM 803 C C . LEU A 1 97 ? 11.597 -13.761 -35.412 1.00 95.69 97 LEU A C 1
ATOM 805 O O . LEU A 1 97 ? 10.782 -13.772 -34.486 1.00 95.69 97 LEU A O 1
ATOM 809 N N . GLN A 1 98 ? 11.955 -14.867 -36.063 1.00 95.38 98 GLN A N 1
ATOM 810 C CA . GLN A 1 98 ? 11.447 -16.195 -35.733 1.00 95.38 98 GLN A CA 1
ATOM 811 C C . GLN A 1 98 ? 11.852 -16.606 -34.310 1.00 95.38 98 GLN A C 1
ATOM 813 O O . GLN A 1 98 ? 10.997 -17.017 -33.520 1.00 95.38 98 GLN A O 1
ATOM 818 N N . ASP A 1 99 ? 13.119 -16.419 -33.943 1.00 95.94 99 ASP A N 1
ATOM 819 C CA . ASP A 1 99 ? 13.625 -16.727 -32.602 1.00 95.94 99 ASP A CA 1
ATOM 820 C C . ASP A 1 99 ? 12.950 -15.842 -31.538 1.00 95.94 99 ASP A C 1
ATOM 822 O O . ASP A 1 99 ? 12.523 -16.325 -30.482 1.00 95.94 99 ASP A O 1
ATOM 826 N N . SER A 1 100 ? 12.768 -14.552 -31.839 1.00 96.50 100 SER A N 1
ATOM 827 C CA . SER A 1 100 ? 12.043 -13.602 -30.988 1.00 96.50 100 SER A CA 1
ATOM 828 C C . SER A 1 100 ? 10.587 -14.022 -30.765 1.00 96.50 100 SER A C 1
ATOM 830 O O . SER A 1 100 ? 10.113 -14.028 -29.625 1.00 96.50 100 SER A O 1
ATOM 832 N N . TYR A 1 101 ? 9.884 -14.448 -31.818 1.00 97.62 101 TYR A N 1
ATOM 833 C CA . TYR A 1 101 ? 8.509 -14.941 -31.722 1.00 97.62 101 TYR A CA 1
ATOM 834 C C . TYR A 1 101 ? 8.411 -16.190 -30.838 1.00 97.62 101 TYR A C 1
ATOM 836 O O . TYR A 1 101 ? 7.552 -16.256 -29.954 1.00 97.62 101 TYR A O 1
ATOM 844 N N . VAL A 1 102 ? 9.318 -17.158 -31.007 1.00 97.62 102 VAL A N 1
ATOM 845 C CA . VAL A 1 102 ? 9.355 -18.374 -30.176 1.00 97.62 102 VAL A CA 1
ATOM 846 C C . VAL A 1 102 ? 9.590 -18.023 -28.705 1.00 97.62 102 VAL A C 1
ATOM 848 O O . VAL A 1 102 ? 8.880 -18.521 -27.823 1.00 97.62 102 VAL A O 1
ATOM 851 N N . MET A 1 103 ? 10.532 -17.119 -28.427 1.00 94.94 103 MET A N 1
ATOM 852 C CA . MET A 1 103 ? 10.810 -16.642 -27.071 1.00 94.94 103 MET A CA 1
ATOM 853 C C . MET A 1 103 ? 9.624 -15.884 -26.468 1.00 94.94 103 MET A C 1
ATOM 855 O O . MET A 1 103 ? 9.305 -16.069 -25.290 1.00 94.94 103 MET A O 1
ATOM 859 N N . LEU A 1 104 ? 8.931 -15.066 -27.261 1.00 97.38 104 LEU A N 1
ATOM 860 C CA . LEU A 1 104 ? 7.742 -14.341 -26.821 1.00 97.38 104 LEU A CA 1
ATOM 861 C C . LEU A 1 104 ? 6.582 -15.297 -26.516 1.00 97.38 104 LEU A C 1
ATOM 863 O O . LEU A 1 104 ? 5.959 -15.169 -25.463 1.00 97.38 104 LEU A O 1
ATOM 867 N N . LYS A 1 105 ? 6.348 -16.301 -27.370 1.00 97.62 105 LYS A N 1
ATOM 868 C CA . LYS A 1 105 ? 5.345 -17.359 -27.160 1.00 97.62 105 LYS A CA 1
ATOM 869 C C . LYS A 1 105 ? 5.645 -18.177 -25.901 1.00 97.62 105 LYS A C 1
ATOM 871 O O . LYS A 1 105 ? 4.732 -18.509 -25.149 1.00 97.62 105 LYS A O 1
ATOM 876 N N . LYS A 1 106 ? 6.919 -18.475 -25.620 1.00 97.56 106 LYS A N 1
ATOM 877 C CA . LYS A 1 106 ? 7.335 -19.115 -24.359 1.00 97.56 106 LYS A CA 1
ATOM 878 C C . LYS A 1 106 ? 7.030 -18.227 -23.149 1.00 97.56 106 LYS A C 1
ATOM 880 O O . LYS A 1 106 ? 6.388 -18.690 -22.212 1.00 97.56 106 LYS A O 1
ATOM 885 N N . ARG A 1 107 ? 7.406 -16.946 -23.201 1.00 97.69 107 ARG A N 1
ATOM 886 C CA . ARG A 1 107 ? 7.141 -15.978 -22.124 1.00 97.69 107 ARG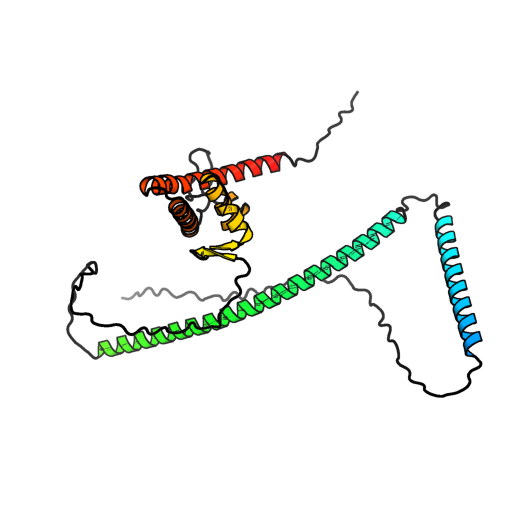 A CA 1
ATOM 887 C C . ARG A 1 107 ? 5.645 -15.752 -21.891 1.00 97.69 107 ARG A C 1
ATOM 889 O O . ARG A 1 107 ? 5.254 -15.429 -20.775 1.00 97.69 107 ARG A O 1
ATOM 896 N N . LEU A 1 108 ? 4.815 -15.862 -22.929 1.00 97.81 108 LEU A N 1
ATOM 897 C CA . LEU A 1 108 ? 3.360 -15.784 -22.794 1.00 97.81 108 LEU A CA 1
ATOM 898 C C . LEU A 1 108 ? 2.833 -16.981 -21.996 1.00 97.81 108 LEU A C 1
ATOM 900 O O . LEU A 1 108 ? 2.212 -16.772 -20.962 1.00 97.81 108 LEU A O 1
ATOM 904 N N . ARG A 1 109 ? 3.230 -18.206 -22.371 1.00 97.06 109 ARG A N 1
ATOM 905 C CA . ARG A 1 109 ? 2.882 -19.430 -21.627 1.00 97.06 109 ARG A CA 1
ATOM 906 C C . ARG A 1 109 ? 3.329 -19.387 -20.165 1.00 97.06 109 ARG A C 1
ATOM 908 O O . ARG A 1 109 ? 2.581 -19.784 -19.283 1.00 97.06 109 ARG A O 1
ATOM 915 N N . GLU A 1 110 ? 4.528 -18.873 -19.891 1.00 97.56 110 GLU A N 1
ATOM 916 C CA . GLU A 1 110 ? 5.012 -18.677 -18.516 1.00 97.56 110 GLU A CA 1
ATOM 917 C C . GLU A 1 110 ? 4.103 -17.727 -17.719 1.00 97.56 110 GLU A C 1
ATOM 919 O O . GLU A 1 110 ? 3.796 -17.997 -16.558 1.00 97.56 110 GLU A O 1
ATOM 924 N N . LYS A 1 111 ? 3.633 -16.633 -18.336 1.00 97.62 111 LYS A N 1
ATOM 925 C CA . LYS A 1 111 ? 2.666 -15.737 -17.688 1.00 97.62 111 LYS A CA 1
ATOM 926 C C . LYS A 1 111 ? 1.318 -16.415 -17.468 1.00 97.62 111 LYS A C 1
ATOM 928 O O . LYS A 1 111 ? 0.759 -16.234 -16.393 1.00 97.62 111 LYS A O 1
ATOM 933 N N . ASP A 1 112 ? 0.829 -17.196 -18.426 1.00 97.56 112 ASP A N 1
ATOM 934 C CA . ASP A 1 112 ? -0.454 -17.902 -18.308 1.00 97.56 112 ASP A CA 1
ATOM 935 C C . ASP A 1 112 ? -0.445 -18.901 -17.141 1.00 97.56 112 ASP A C 1
ATOM 937 O O . ASP A 1 112 ? -1.409 -18.973 -16.380 1.00 97.56 112 ASP A O 1
ATOM 941 N N . VAL A 1 113 ? 0.673 -19.606 -16.928 1.00 98.06 113 VAL A N 1
ATOM 942 C CA . VAL A 1 113 ? 0.855 -20.492 -15.764 1.00 98.06 113 VAL A CA 1
ATOM 943 C C . VAL A 1 113 ? 0.808 -19.700 -14.457 1.00 98.06 113 VAL A C 1
ATOM 945 O O . VAL A 1 113 ? 0.078 -20.074 -13.540 1.00 98.06 113 VAL A O 1
ATOM 948 N N . ILE A 1 114 ? 1.520 -18.571 -14.376 1.00 98.06 114 ILE A N 1
ATOM 949 C CA . ILE A 1 114 ? 1.499 -17.711 -13.183 1.00 98.06 114 ILE A CA 1
ATOM 950 C C . ILE A 1 114 ? 0.085 -17.178 -12.925 1.00 98.06 114 ILE A C 1
ATOM 952 O O . ILE A 1 114 ? -0.355 -17.144 -11.778 1.00 98.06 114 ILE A O 1
ATOM 956 N N . ILE A 1 115 ? -0.642 -16.767 -13.966 1.00 97.88 115 ILE A N 1
ATOM 957 C CA . ILE A 1 115 ? -2.032 -16.309 -13.844 1.00 97.88 115 ILE A CA 1
ATOM 958 C C . ILE A 1 115 ? -2.904 -17.440 -13.287 1.00 97.88 115 ILE A C 1
ATOM 960 O O . ILE A 1 115 ? -3.584 -17.233 -12.283 1.00 97.88 115 ILE A O 1
ATOM 964 N N . ALA A 1 116 ? -2.804 -18.651 -13.839 1.00 98.12 116 ALA A N 1
ATOM 965 C CA . ALA A 1 116 ? -3.559 -19.806 -13.362 1.00 98.12 116 ALA A CA 1
ATOM 966 C C . ALA A 1 116 ? -3.264 -20.133 -11.886 1.00 98.12 116 ALA A C 1
ATOM 968 O O . ALA A 1 116 ? -4.185 -20.386 -11.103 1.00 98.12 116 ALA A O 1
ATOM 969 N N . GLU A 1 117 ? -1.997 -20.076 -11.465 1.00 98.06 117 GLU A N 1
ATOM 970 C CA . GLU A 1 117 ? -1.613 -20.243 -10.059 1.00 98.06 117 GLU A CA 1
ATOM 971 C C . GLU A 1 117 ? -2.262 -19.178 -9.166 1.00 98.06 117 GLU A C 1
ATOM 973 O O . GLU A 1 117 ? -2.841 -19.503 -8.123 1.00 98.06 117 GLU A O 1
ATOM 978 N N . LYS A 1 118 ? -2.226 -17.906 -9.577 1.00 97.56 118 LYS A N 1
ATOM 979 C CA . LYS A 1 118 ? -2.848 -16.804 -8.828 1.00 97.56 118 LYS A CA 1
ATOM 980 C C . LYS A 1 118 ? -4.362 -16.969 -8.740 1.00 97.56 118 LYS A C 1
ATOM 982 O O . LYS A 1 118 ? -4.909 -16.801 -7.651 1.00 97.56 118 LYS A O 1
ATOM 987 N N . ASP A 1 119 ? -5.018 -17.392 -9.814 1.00 97.75 119 ASP A N 1
ATOM 988 C CA . ASP A 1 119 ? -6.456 -17.664 -9.826 1.00 97.75 119 ASP A CA 1
ATOM 989 C C . ASP A 1 119 ? -6.829 -18.788 -8.856 1.00 97.75 119 ASP A C 1
ATOM 991 O O . ASP A 1 119 ? -7.822 -18.687 -8.131 1.00 97.75 119 ASP A O 1
ATOM 995 N N . THR A 1 120 ? -6.018 -19.850 -8.763 1.00 98.19 120 THR A N 1
ATOM 996 C CA . THR A 1 120 ? -6.260 -20.910 -7.767 1.00 98.19 120 THR A CA 1
ATOM 997 C C . THR A 1 120 ? -6.136 -20.394 -6.333 1.00 98.19 120 THR A C 1
ATOM 999 O O . THR A 1 120 ? -6.944 -20.767 -5.478 1.00 98.19 120 THR A O 1
ATOM 1002 N N . ALA A 1 121 ? -5.168 -19.516 -6.057 1.00 97.69 121 ALA A N 1
ATOM 1003 C CA . ALA A 1 121 ? -4.992 -18.913 -4.739 1.00 97.69 121 ALA A CA 1
ATOM 1004 C C . ALA A 1 121 ? -6.162 -17.984 -4.384 1.00 97.69 121 ALA A C 1
ATOM 1006 O O . ALA A 1 121 ? -6.690 -18.062 -3.272 1.00 97.69 121 ALA A O 1
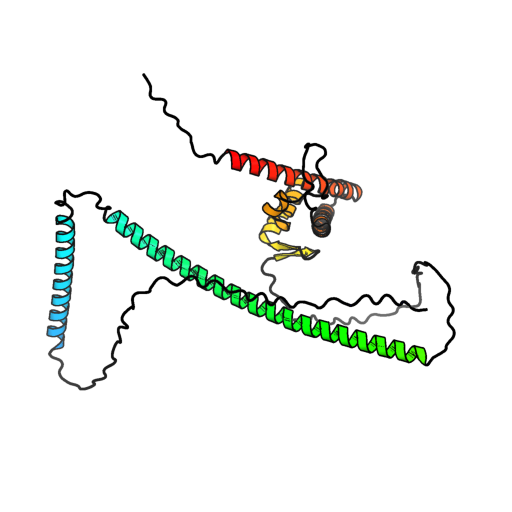ATOM 1007 N N . ILE A 1 122 ? -6.620 -17.168 -5.339 1.00 98.00 122 ILE A N 1
ATOM 1008 C CA . ILE A 1 122 ? -7.798 -16.305 -5.185 1.00 98.00 122 ILE A CA 1
ATOM 1009 C C . ILE A 1 122 ? -9.042 -17.144 -4.889 1.00 98.00 122 ILE A C 1
ATOM 1011 O O . ILE A 1 122 ? -9.776 -16.820 -3.955 1.00 98.00 122 ILE A O 1
ATOM 1015 N N . ARG A 1 123 ? -9.256 -18.257 -5.606 1.00 98.06 123 ARG A N 1
ATOM 1016 C CA . ARG A 1 123 ? -10.372 -19.181 -5.335 1.00 98.06 123 ARG A CA 1
ATOM 1017 C C . ARG A 1 123 ? -10.321 -19.741 -3.911 1.00 98.06 123 ARG A C 1
ATOM 1019 O O . ARG A 1 123 ? -11.324 -19.690 -3.204 1.00 98.06 123 ARG A O 1
ATOM 1026 N N . LYS A 1 124 ? -9.156 -20.216 -3.455 1.00 98.00 124 LYS A N 1
ATOM 1027 C CA . LYS A 1 124 ? -8.981 -20.749 -2.088 1.00 98.00 124 LYS A CA 1
ATOM 1028 C C . LYS A 1 124 ? -9.258 -19.700 -1.008 1.00 98.00 124 LYS A C 1
ATOM 1030 O O . LYS A 1 124 ? -9.929 -20.002 -0.021 1.00 98.00 124 LYS A O 1
ATOM 1035 N N . LEU A 1 125 ? -8.752 -18.480 -1.188 1.00 97.44 125 LEU A N 1
ATOM 1036 C CA . LEU A 1 125 ? -8.984 -17.378 -0.252 1.00 97.44 125 LEU A CA 1
ATOM 1037 C C . LEU A 1 125 ? -10.452 -16.950 -0.237 1.00 97.44 125 LEU A C 1
ATOM 1039 O O . LEU A 1 125 ? -11.025 -16.807 0.839 1.00 97.44 125 LEU A O 1
ATOM 1043 N N . SER A 1 126 ? -11.077 -16.822 -1.407 1.00 97.19 126 SER A N 1
ATOM 1044 C CA . SER A 1 126 ? -12.498 -16.472 -1.529 1.00 97.19 126 SER A CA 1
ATOM 1045 C C . SER A 1 126 ? -13.386 -17.496 -0.822 1.00 97.19 126 SER A C 1
ATOM 1047 O O . SER A 1 126 ? -14.293 -17.123 -0.085 1.00 97.19 126 SER A O 1
ATOM 1049 N N . GLU A 1 127 ? -13.067 -18.785 -0.946 1.00 98.19 127 GLU A N 1
ATOM 1050 C CA . GLU A 1 127 ? -13.779 -19.860 -0.251 1.00 98.19 127 GLU A CA 1
ATOM 1051 C C . GLU A 1 127 ? -13.573 -19.828 1.275 1.00 98.19 127 GLU A C 1
ATOM 1053 O O . GLU A 1 127 ? -14.498 -20.101 2.042 1.00 98.19 127 GLU A O 1
ATOM 1058 N N . LYS A 1 128 ? -12.376 -19.460 1.754 1.00 97.94 128 LYS A N 1
ATOM 1059 C CA . LYS A 1 128 ? -12.135 -19.225 3.190 1.00 97.94 128 LYS A CA 1
ATOM 1060 C C . LYS A 1 128 ? -12.964 -18.040 3.697 1.00 97.94 128 LYS A C 1
ATOM 1062 O O . LYS A 1 128 ? -13.608 -18.164 4.737 1.00 97.94 128 LYS A O 1
ATOM 1067 N N . CYS A 1 129 ? -12.995 -16.933 2.954 1.00 94.81 129 CYS A N 1
ATOM 1068 C CA . CYS A 1 129 ? -13.820 -15.767 3.280 1.00 94.81 129 CYS A CA 1
ATOM 1069 C C . CYS A 1 129 ? -15.311 -16.121 3.311 1.00 94.81 129 CYS A C 1
ATOM 1071 O O . CYS A 1 129 ? -16.002 -15.743 4.253 1.00 94.81 129 CYS A O 1
ATOM 1073 N N . ARG A 1 130 ? -15.793 -16.903 2.336 1.00 98.38 130 ARG A N 1
ATOM 1074 C CA . ARG A 1 130 ? -17.181 -17.378 2.278 1.00 98.38 130 ARG A CA 1
ATOM 1075 C C . ARG A 1 130 ? -17.551 -18.200 3.512 1.00 98.38 130 ARG A C 1
ATOM 1077 O O . ARG A 1 130 ? -18.554 -17.904 4.152 1.00 98.38 130 ARG A O 1
ATOM 1084 N N . ARG A 1 131 ? -16.726 -19.187 3.884 1.00 97.88 131 ARG A N 1
ATOM 1085 C CA . ARG A 1 131 ? -16.944 -20.010 5.091 1.00 97.88 131 ARG A CA 1
ATOM 1086 C C . ARG A 1 131 ? -17.001 -19.164 6.359 1.00 97.88 131 ARG A C 1
ATOM 1088 O O . ARG A 1 131 ? -17.925 -19.310 7.147 1.00 97.88 131 ARG A O 1
ATOM 1095 N N . MET A 1 132 ? -16.048 -18.252 6.527 1.00 97.00 132 MET A N 1
ATOM 1096 C CA . MET A 1 132 ? -16.016 -17.367 7.690 1.00 97.00 132 MET A CA 1
ATOM 1097 C C . MET A 1 132 ? -17.227 -16.425 7.740 1.00 97.00 132 MET A C 1
ATOM 1099 O O . MET A 1 132 ? -17.747 -16.173 8.821 1.00 97.00 132 MET A O 1
ATOM 1103 N N . SER A 1 133 ? -17.710 -15.944 6.590 1.00 97.69 133 SER A N 1
ATOM 1104 C CA . SER A 1 133 ? -18.930 -15.130 6.519 1.00 97.69 133 SER A CA 1
ATOM 1105 C C . SER A 1 133 ? -20.156 -15.900 7.011 1.00 97.69 133 SER A C 1
ATOM 1107 O O . SER A 1 133 ? -20.920 -15.365 7.806 1.00 97.69 133 SER A O 1
ATOM 1109 N N . VAL A 1 134 ? -20.310 -17.166 6.603 1.00 98.12 134 VAL A N 1
ATOM 1110 C CA . VAL A 1 134 ? -21.418 -18.025 7.058 1.00 98.12 134 VAL A CA 1
ATOM 1111 C C . VAL A 1 134 ? -21.380 -18.224 8.577 1.00 98.12 134 VAL A C 1
ATOM 1113 O O . VAL A 1 134 ? -22.413 -18.116 9.235 1.00 98.12 134 VAL A O 1
ATOM 1116 N N . GLU A 1 135 ? -20.201 -18.463 9.155 1.00 97.50 135 GLU A N 1
ATOM 1117 C CA . GLU A 1 135 ? -20.056 -18.591 10.612 1.00 97.50 135 GLU A CA 1
ATOM 1118 C C . GLU A 1 135 ? -20.357 -17.274 11.345 1.00 97.50 135 GLU A C 1
ATOM 1120 O O . GLU A 1 135 ? -21.035 -17.281 12.373 1.00 97.50 135 GLU A O 1
ATOM 1125 N N . LEU A 1 136 ? -19.922 -16.128 10.808 1.00 97.69 136 LEU A N 1
ATOM 1126 C CA . LEU A 1 136 ? -20.259 -14.816 11.372 1.00 97.69 136 LEU A CA 1
ATOM 1127 C C . LEU A 1 136 ? -21.766 -14.558 11.356 1.00 97.69 136 LEU A C 1
ATOM 1129 O O . LEU A 1 136 ? -22.308 -14.069 12.348 1.00 97.69 136 LEU A O 1
ATOM 1133 N N . ASP A 1 137 ? -22.451 -14.901 10.268 1.00 97.25 137 ASP A N 1
ATOM 1134 C CA . ASP A 1 137 ? -23.901 -14.745 10.171 1.00 97.25 137 ASP A CA 1
ATOM 1135 C C . ASP A 1 137 ? -24.629 -15.680 11.141 1.00 97.25 137 ASP A C 1
ATOM 1137 O O . ASP A 1 137 ? -25.574 -15.253 11.802 1.00 97.25 137 ASP A O 1
ATOM 1141 N N . LYS A 1 138 ? -24.135 -16.908 11.334 1.00 98.06 138 LYS A N 1
ATOM 1142 C CA . LYS A 1 138 ? -24.648 -17.828 12.356 1.00 98.06 138 LYS A CA 1
ATOM 1143 C C . LYS A 1 138 ? -24.477 -17.271 13.770 1.00 98.06 138 LYS A C 1
ATOM 1145 O O . LYS A 1 138 ? -25.420 -17.311 14.554 1.00 98.06 138 LYS A O 1
ATOM 1150 N N . ILE A 1 139 ? -23.306 -16.724 14.102 1.00 97.75 139 ILE A N 1
ATOM 1151 C CA . ILE A 1 139 ? -23.057 -16.104 15.415 1.00 97.75 139 ILE A CA 1
ATOM 1152 C C . ILE A 1 139 ? -23.976 -14.897 15.618 1.00 97.75 139 ILE A C 1
ATOM 1154 O O . ILE A 1 139 ? -24.571 -14.756 16.685 1.00 97.75 139 ILE A O 1
ATOM 1158 N N . ARG A 1 140 ? -24.134 -14.047 14.598 1.00 97.12 140 ARG A N 1
ATOM 1159 C CA . ARG A 1 140 ? -25.064 -12.909 14.639 1.00 97.12 140 ARG A CA 1
ATOM 1160 C C . ARG A 1 140 ? -26.499 -13.372 14.868 1.00 97.12 140 ARG A C 1
ATOM 1162 O O . ARG A 1 140 ? -27.163 -12.819 15.735 1.00 97.12 140 ARG A O 1
ATOM 1169 N N . GLN A 1 141 ? -26.953 -14.402 14.155 1.00 97.88 141 GLN A N 1
ATOM 1170 C CA . GLN A 1 141 ? -28.286 -14.983 14.334 1.00 97.88 141 GLN A CA 1
ATOM 1171 C C . GLN A 1 141 ? -28.484 -15.549 15.742 1.00 97.88 141 GLN A C 1
ATOM 1173 O O . GLN A 1 141 ? -29.501 -15.263 16.367 1.00 97.88 141 GLN A O 1
ATOM 1178 N N . LEU A 1 142 ? -27.512 -16.303 16.268 1.00 97.50 142 LEU A N 1
ATOM 1179 C CA . LEU A 1 142 ? -27.564 -16.806 17.644 1.00 97.50 142 LEU A CA 1
ATOM 1180 C C . LEU A 1 142 ? -27.648 -15.662 18.656 1.00 97.50 142 LEU A C 1
ATOM 1182 O O . LEU A 1 142 ? -28.419 -15.747 19.607 1.00 97.50 142 LEU A O 1
ATOM 1186 N N . ASN A 1 143 ? -26.874 -14.595 18.449 1.00 96.75 143 ASN A N 1
ATOM 1187 C CA . ASN A 1 143 ? -26.887 -13.425 19.320 1.00 96.75 143 ASN A CA 1
ATOM 1188 C C . ASN A 1 143 ? -28.254 -12.723 19.284 1.00 96.75 143 ASN A C 1
ATOM 1190 O O . ASN A 1 143 ? -28.811 -12.449 20.340 1.00 96.75 143 ASN A O 1
ATOM 1194 N N . ILE A 1 144 ? -28.838 -12.534 18.094 1.00 96.81 144 ILE A N 1
ATOM 1195 C CA . ILE A 1 144 ? -30.200 -12.000 17.927 1.00 96.81 144 ILE A CA 1
ATOM 1196 C C . ILE A 1 144 ? -31.218 -12.873 18.674 1.00 96.81 144 ILE A C 1
ATOM 1198 O O . ILE A 1 144 ? -31.964 -12.357 19.498 1.00 96.81 144 ILE A O 1
ATOM 1202 N N . CYS A 1 145 ? -31.197 -14.194 18.472 1.00 95.25 145 CYS A N 1
ATOM 1203 C CA . CYS A 1 145 ? -32.127 -15.112 19.141 1.00 95.25 145 CYS A CA 1
ATOM 1204 C C . CYS A 1 145 ? -31.976 -15.077 20.669 1.00 95.25 145 CYS A C 1
ATOM 1206 O O . CYS A 1 145 ? -32.963 -15.136 21.398 1.00 95.25 145 CYS A O 1
ATOM 1208 N N . LEU A 1 146 ? -30.740 -14.998 21.170 1.00 94.88 146 LEU A N 1
ATOM 1209 C CA . LEU A 1 146 ? -30.477 -14.901 22.603 1.00 94.88 146 LEU A CA 1
ATOM 1210 C C . LEU A 1 146 ? -30.996 -13.578 23.169 1.00 94.88 146 LEU A C 1
ATOM 1212 O O . LEU A 1 146 ? -31.651 -13.585 24.207 1.00 94.88 146 LEU A O 1
ATOM 1216 N N . GLN A 1 147 ? -30.725 -12.462 22.491 1.00 94.88 147 GLN A N 1
ATOM 1217 C CA . GLN A 1 147 ? -31.247 -11.153 22.875 1.00 94.88 147 GLN A CA 1
ATOM 1218 C C . GLN A 1 147 ? -32.777 -11.178 22.914 1.00 94.88 147 GLN A C 1
ATOM 1220 O O . GLN A 1 147 ? -33.350 -10.800 23.929 1.00 94.88 147 GLN A O 1
ATOM 1225 N N . GLU A 1 148 ? -33.441 -11.699 21.879 1.00 92.56 148 GLU A N 1
ATOM 1226 C CA . GLU A 1 148 ? -34.901 -11.871 21.844 1.00 92.56 148 GLU A CA 1
ATOM 1227 C C . GLU A 1 148 ? -35.406 -12.707 23.028 1.00 92.56 148 GLU A C 1
ATOM 1229 O O . GLU A 1 148 ? -36.345 -12.307 23.710 1.00 92.56 148 GLU A O 1
ATOM 1234 N N . GLN A 1 149 ? -34.755 -13.829 23.348 1.00 92.00 149 GLN A N 1
ATOM 1235 C CA . GLN A 1 149 ? -35.124 -14.649 24.508 1.00 92.00 149 GLN A CA 1
ATOM 1236 C C . GLN A 1 149 ? -34.945 -13.930 25.847 1.00 92.00 149 GLN A C 1
ATOM 1238 O O . GLN A 1 149 ? -35.695 -14.206 26.783 1.00 92.00 149 GLN A O 1
ATOM 1243 N N . LEU A 1 150 ? -33.944 -13.059 25.966 1.00 87.69 150 LEU A N 1
ATOM 1244 C CA . LEU A 1 150 ? -33.745 -12.238 27.158 1.00 87.69 150 LEU A CA 1
ATOM 1245 C C . LEU A 1 150 ? -34.820 -11.149 27.250 1.00 87.69 150 LEU A C 1
ATOM 1247 O O . LEU A 1 150 ? -35.434 -11.016 28.304 1.00 87.69 150 LEU A O 1
ATOM 1251 N N . PHE A 1 151 ? -35.140 -10.471 26.145 1.00 83.44 151 PHE A N 1
ATOM 1252 C CA . PHE A 1 151 ? -36.233 -9.494 26.093 1.00 83.44 151 PHE A CA 1
ATOM 1253 C C . PHE A 1 151 ? -37.595 -10.120 26.436 1.00 83.44 151 PHE A C 1
ATOM 1255 O O . PHE A 1 151 ? -38.356 -9.537 27.200 1.00 83.44 151 PHE A O 1
ATOM 1262 N N . LEU A 1 152 ? -37.885 -11.339 25.962 1.00 71.25 152 LEU A N 1
ATOM 1263 C CA . LEU A 1 152 ? -39.111 -12.061 26.336 1.00 71.25 152 LEU A CA 1
ATOM 1264 C C . LEU A 1 152 ? -39.152 -12.486 27.819 1.00 71.25 152 LEU A C 1
ATOM 1266 O O . LEU A 1 152 ? -40.235 -12.745 28.342 1.00 71.25 152 LEU A O 1
ATOM 1270 N N . LYS A 1 153 ? -38.004 -12.596 28.501 1.00 68.25 153 LYS A N 1
ATOM 1271 C CA . LYS A 1 153 ? -37.939 -12.912 29.941 1.00 68.25 153 LYS A CA 1
ATOM 1272 C C . LYS A 1 153 ? -38.130 -11.677 30.825 1.00 68.25 153 LYS A C 1
ATOM 1274 O O . LYS A 1 153 ? -38.633 -11.831 31.937 1.00 68.25 153 LYS A O 1
ATOM 1279 N N . ASP A 1 154 ? -37.810 -10.484 30.326 1.00 59.78 154 ASP A N 1
ATOM 1280 C CA . ASP A 1 154 ? -38.070 -9.219 31.028 1.00 59.78 154 ASP A CA 1
ATOM 1281 C C . ASP A 1 154 ? -39.562 -8.838 31.032 1.00 59.78 154 ASP A C 1
ATOM 1283 O O . ASP A 1 154 ? -40.033 -8.244 32.001 1.00 59.78 154 ASP A O 1
ATOM 1287 N N . ASP A 1 155 ? -40.354 -9.284 30.049 1.00 55.72 155 ASP A N 1
ATOM 1288 C CA . ASP A 1 155 ? -41.821 -9.112 30.059 1.00 55.72 155 ASP A CA 1
ATOM 1289 C C . ASP A 1 155 ? -42.529 -9.947 31.154 1.00 55.72 155 ASP A C 1
ATOM 1291 O O . ASP A 1 155 ? -43.697 -9.710 31.472 1.00 55.72 155 ASP A O 1
ATOM 1295 N N . GLY A 1 156 ? -41.833 -10.917 31.763 1.00 51.41 156 GLY A N 1
ATOM 1296 C CA . GLY A 1 156 ? -42.343 -11.755 32.856 1.00 51.41 156 GLY A CA 1
ATOM 1297 C C . GLY A 1 156 ? -41.888 -11.340 34.259 1.00 51.41 156 GLY A C 1
ATOM 1298 O O . GLY A 1 156 ? -42.413 -11.861 35.244 1.00 51.41 156 GLY A O 1
ATOM 1299 N N . MET A 1 157 ? -40.936 -10.411 34.374 1.00 47.53 157 MET A N 1
ATOM 1300 C CA . MET A 1 157 ? -40.379 -9.959 35.648 1.00 47.53 157 MET A CA 1
ATOM 1301 C C . MET A 1 157 ? -40.574 -8.458 35.787 1.00 47.53 157 MET A C 1
ATOM 1303 O O . MET A 1 157 ? -39.681 -7.645 35.566 1.00 47.53 157 MET A O 1
ATOM 1307 N N . GLN A 1 158 ? -41.773 -8.093 36.230 1.00 44.78 158 GLN A N 1
ATOM 1308 C CA . GLN A 1 158 ? -42.050 -6.776 36.776 1.00 44.78 158 GLN A CA 1
ATOM 1309 C C . GLN A 1 158 ? -41.279 -6.590 38.093 1.00 44.78 158 GLN A C 1
ATOM 1311 O O . GLN A 1 158 ? -41.838 -6.658 39.185 1.00 44.78 158 GLN A O 1
ATOM 1316 N N . THR A 1 159 ? -39.978 -6.345 37.997 1.00 40.62 159 THR A N 1
ATOM 1317 C CA . THR A 1 159 ? -39.183 -5.763 39.075 1.00 40.62 159 THR A CA 1
ATOM 1318 C C . THR A 1 159 ? -38.883 -4.329 38.707 1.00 40.62 159 THR A C 1
ATOM 1320 O O . THR A 1 159 ? -38.193 -4.027 37.740 1.00 40.62 159 THR A O 1
ATOM 1323 N N . GLN A 1 160 ? -39.488 -3.449 39.490 1.00 46.72 160 GLN A N 1
ATOM 1324 C CA . GLN A 1 160 ? -39.333 -2.012 39.442 1.00 46.72 160 GLN A CA 1
ATOM 1325 C C . GLN A 1 160 ? -37.845 -1.640 39.420 1.00 46.72 160 GLN A C 1
ATOM 1327 O O . GLN A 1 160 ? -37.167 -1.732 40.442 1.00 46.72 160 GLN A O 1
ATOM 1332 N N . HIS A 1 161 ? -37.341 -1.179 38.279 1.00 34.56 161 HIS A N 1
ATOM 1333 C CA . HIS A 1 161 ? -36.210 -0.270 38.286 1.00 34.56 161 HIS A CA 1
ATOM 1334 C C . HIS A 1 161 ? -36.528 0.937 37.417 1.00 34.56 161 HIS A C 1
ATOM 1336 O O . HIS A 1 161 ? -37.026 0.849 36.298 1.00 34.56 161 HIS A O 1
ATOM 1342 N N . THR A 1 162 ? -36.366 2.069 38.070 1.00 42.09 162 THR A N 1
ATOM 1343 C CA . THR A 1 162 ? -36.858 3.392 37.752 1.00 42.09 162 THR A CA 1
ATOM 1344 C C . THR A 1 162 ? -36.182 3.974 36.518 1.00 42.09 162 THR A C 1
ATOM 1346 O O . THR A 1 162 ? -35.003 3.746 36.271 1.00 42.09 162 THR A O 1
ATOM 1349 N N . MET A 1 163 ? -36.941 4.797 35.789 1.00 40.16 163 MET A N 1
ATOM 1350 C CA . MET A 1 163 ? -36.387 5.861 34.948 1.00 40.16 163 MET A CA 1
ATOM 1351 C C . MET A 1 163 ? -35.460 6.782 35.770 1.00 40.16 163 MET A C 1
ATOM 1353 O O . MET A 1 163 ? -35.493 6.696 36.992 1.00 40.16 163 MET A O 1
ATOM 1357 N N . TYR A 1 164 ? -34.726 7.685 35.096 1.00 32.69 164 TYR A N 1
ATOM 1358 C CA . TYR A 1 164 ? -33.616 8.552 35.570 1.00 32.69 164 TYR A CA 1
ATOM 1359 C C . TYR A 1 164 ? -32.252 7.834 35.418 1.00 32.69 164 TYR A C 1
ATOM 1361 O O . TYR A 1 164 ? -32.108 6.717 35.881 1.00 32.69 164 TYR A O 1
ATOM 1369 N N . THR A 1 165 ? -31.207 8.334 34.753 1.00 37.84 165 THR A N 1
ATOM 1370 C CA . THR A 1 165 ? -30.833 9.689 34.321 1.00 37.84 165 THR A CA 1
ATOM 1371 C C . THR A 1 165 ? -29.675 9.622 33.315 1.00 37.84 165 THR A C 1
ATOM 1373 O O . THR A 1 165 ? -28.976 8.622 33.192 1.00 37.84 165 THR A O 1
ATOM 1376 N N . GLU A 1 166 ? -29.511 10.736 32.613 1.00 39.62 166 GLU A N 1
ATOM 1377 C CA . GLU A 1 166 ? -28.402 11.180 31.770 1.00 39.62 166 GLU A CA 1
ATOM 1378 C C . GLU A 1 166 ? -26.988 10.810 32.266 1.00 39.62 166 GLU A C 1
ATOM 1380 O O . GLU A 1 166 ? -26.740 10.737 33.463 1.00 39.62 166 GLU A O 1
ATOM 1385 N N . ASN A 1 167 ? -26.061 10.673 31.306 1.00 47.12 167 ASN A N 1
ATOM 1386 C CA . ASN A 1 167 ? -24.615 10.912 31.410 1.00 47.12 167 ASN A CA 1
ATOM 1387 C C . ASN A 1 167 ? -23.990 10.735 32.804 1.00 47.12 167 ASN A C 1
ATOM 1389 O O . ASN A 1 167 ? -23.941 11.672 33.599 1.00 47.12 167 ASN A O 1
ATOM 1393 N N . THR A 1 168 ? -23.383 9.582 33.075 1.00 42.00 168 THR A N 1
ATOM 1394 C CA . THR A 1 168 ? -22.354 9.499 34.116 1.00 42.00 168 THR A CA 1
ATOM 1395 C C . THR A 1 168 ? -21.257 8.549 33.658 1.00 42.00 168 THR A C 1
ATOM 1397 O O . THR A 1 168 ? -21.496 7.384 33.351 1.00 42.00 168 THR A O 1
ATOM 1400 N N . GLU A 1 169 ? -20.059 9.114 33.539 1.00 42.19 169 GLU A N 1
ATOM 1401 C CA . GLU A 1 169 ? -18.788 8.429 33.346 1.00 42.19 169 GLU A CA 1
ATOM 1402 C C . GLU A 1 169 ? -18.665 7.261 34.330 1.00 42.19 169 GLU A C 1
ATOM 1404 O O . GLU A 1 169 ? -18.852 7.432 35.535 1.00 42.19 169 GLU A O 1
ATOM 1409 N N . CYS A 1 170 ? -18.321 6.070 33.837 1.00 28.62 170 CYS A N 1
ATOM 1410 C CA . CYS A 1 170 ? -17.942 4.975 34.721 1.00 28.62 170 CYS A CA 1
ATOM 1411 C C . CYS A 1 170 ? -16.516 5.240 35.224 1.00 28.62 170 CYS A C 1
ATOM 1413 O O . CYS A 1 170 ? -15.528 4.851 34.603 1.00 28.62 170 CYS A O 1
ATOM 1415 N N . SER A 1 171 ? -16.451 5.985 36.326 1.00 29.98 171 SER A N 1
ATOM 1416 C CA . SER A 1 171 ? -15.295 6.174 37.195 1.00 29.98 171 SER A CA 1
ATOM 1417 C C . SER A 1 171 ? -14.800 4.814 37.703 1.00 29.98 171 SER A C 1
ATOM 1419 O O . SER A 1 171 ? -15.568 4.034 38.265 1.00 29.98 171 SER A O 1
ATOM 1421 N N . TYR A 1 172 ? -13.524 4.518 37.451 1.00 41.81 172 TYR A N 1
ATOM 1422 C CA . TYR A 1 172 ? -12.813 3.376 38.019 1.00 41.81 172 TYR A CA 1
ATOM 1423 C C . TYR A 1 172 ? -12.141 3.855 39.306 1.00 41.81 172 TYR A C 1
ATOM 1425 O O . TYR A 1 172 ? -11.246 4.698 39.235 1.00 41.81 172 TYR A O 1
ATOM 1433 N N . GLU A 1 173 ? -12.571 3.344 40.459 1.00 43.12 173 GLU A N 1
ATOM 1434 C CA . GLU A 1 173 ? -11.896 3.582 41.739 1.00 43.12 173 GLU A CA 1
ATOM 1435 C C . GLU A 1 173 ? -11.141 2.322 42.208 1.00 43.12 173 GLU A C 1
ATOM 1437 O O . GLU A 1 173 ? -11.571 1.197 41.925 1.00 43.12 173 GLU A O 1
ATOM 1442 N N . PRO A 1 174 ? -9.991 2.503 42.882 1.00 50.97 174 PRO A N 1
ATOM 1443 C CA . PRO A 1 174 ? -8.957 1.495 43.086 1.00 50.97 174 PRO A CA 1
ATOM 1444 C C . PRO A 1 174 ? -9.253 0.610 44.302 1.00 50.97 174 PRO A C 1
ATOM 1446 O O . PRO A 1 174 ? -9.589 1.106 45.374 1.00 50.97 174 PRO A O 1
ATOM 1449 N N . TYR A 1 175 ? -9.047 -0.700 44.162 1.00 40.97 175 TYR A N 1
ATOM 1450 C CA . TYR A 1 175 ? -8.962 -1.617 45.298 1.00 40.97 175 TYR A CA 1
ATOM 1451 C C . TYR A 1 175 ? -7.489 -1.867 45.630 1.00 40.97 175 TYR A C 1
ATOM 1453 O O . TYR A 1 175 ? -6.795 -2.563 44.892 1.00 40.97 175 TYR A O 1
ATOM 1461 N N . GLU A 1 176 ? -7.035 -1.286 46.737 1.00 46.47 176 GLU A N 1
ATOM 1462 C CA . GLU A 1 176 ? -5.813 -1.684 47.433 1.00 46.47 176 GLU A CA 1
ATOM 1463 C C . GLU A 1 176 ? -6.151 -2.710 48.525 1.00 46.47 176 GLU A C 1
ATOM 1465 O O . GLU A 1 176 ? -7.131 -2.563 49.258 1.00 46.47 176 GLU A O 1
ATOM 1470 N N . ASP A 1 177 ? -5.268 -3.707 48.591 1.00 43.66 177 ASP A N 1
ATOM 1471 C CA . ASP A 1 177 ? -4.954 -4.641 49.671 1.00 43.66 177 ASP A CA 1
ATOM 1472 C C . ASP A 1 177 ? -6.022 -5.599 50.201 1.00 43.66 177 ASP A C 1
ATOM 1474 O O . ASP A 1 177 ? -6.894 -5.200 50.958 1.00 43.66 177 ASP A O 1
ATOM 1478 N N . VAL A 1 178 ? -5.816 -6.904 49.938 1.00 38.72 178 VAL A N 1
ATOM 1479 C CA . VAL A 1 178 ? -5.563 -7.928 50.979 1.00 38.72 178 VAL A CA 1
ATOM 1480 C C . VAL A 1 178 ? -4.809 -9.133 50.358 1.00 38.72 178 VAL A C 1
ATOM 1482 O O . VAL A 1 178 ? -5.404 -9.997 49.724 1.00 38.72 178 VAL A O 1
ATOM 1485 N N . LEU A 1 179 ? -3.501 -9.191 50.645 1.00 46.38 179 LEU A N 1
ATOM 1486 C CA . LEU A 1 179 ? -2.667 -10.375 50.949 1.00 46.38 179 LEU A CA 1
ATOM 1487 C C . LEU A 1 179 ? -2.291 -11.391 49.847 1.00 46.38 179 LEU A C 1
ATOM 1489 O O . LEU A 1 179 ? -2.998 -12.352 49.560 1.00 46.38 179 LEU A O 1
ATOM 1493 N N . ASP A 1 180 ? -1.038 -11.259 49.408 1.00 38.84 180 ASP A N 1
ATOM 1494 C CA . ASP A 1 180 ? -0.151 -12.335 48.944 1.00 38.84 180 ASP A CA 1
ATOM 1495 C C . ASP A 1 180 ? 0.193 -13.277 50.131 1.00 38.84 180 ASP A C 1
ATOM 1497 O O . ASP A 1 180 ? 0.411 -12.783 51.248 1.00 38.84 180 ASP A O 1
ATOM 1501 N N . PRO A 1 181 ? 0.268 -14.616 49.954 1.00 47.34 181 PRO A N 1
ATOM 1502 C CA . PRO A 1 181 ? 1.607 -15.170 49.749 1.00 47.34 181 PRO A CA 1
ATOM 1503 C C . PRO A 1 181 ? 1.703 -16.437 48.864 1.00 47.34 181 PRO A C 1
ATOM 1505 O O . PRO A 1 181 ? 1.059 -17.456 49.109 1.00 47.34 181 PRO A O 1
ATOM 1508 N N . LYS A 1 182 ? 2.750 -16.418 48.025 1.00 32.03 182 LYS A N 1
ATOM 1509 C CA . LYS A 1 182 ? 3.695 -17.519 47.709 1.00 32.03 182 LYS A CA 1
ATOM 1510 C C . LYS A 1 182 ? 3.426 -18.380 46.462 1.00 32.03 182 LYS A C 1
ATOM 1512 O O . LYS A 1 182 ? 2.831 -19.446 46.521 1.00 32.03 182 LYS A O 1
ATOM 1517 N N . VAL A 1 183 ? 4.047 -17.928 45.367 1.00 44.34 183 VAL A N 1
ATOM 1518 C CA . VAL A 1 183 ? 4.860 -18.674 44.380 1.00 44.34 183 VAL A CA 1
ATOM 1519 C C . VAL A 1 183 ? 4.536 -20.164 44.206 1.00 44.34 183 VAL A C 1
ATOM 1521 O O . VAL A 1 183 ? 4.995 -21.005 44.976 1.00 44.34 183 VAL A O 1
ATOM 1524 N N . THR A 1 184 ? 3.894 -20.488 43.084 1.00 35.03 184 THR A N 1
ATOM 1525 C CA . THR A 1 184 ? 4.243 -21.660 42.267 1.00 35.03 184 THR A CA 1
ATOM 1526 C C . THR A 1 184 ? 4.182 -21.242 40.800 1.00 35.03 184 THR A C 1
ATOM 1528 O O . THR A 1 184 ? 3.140 -20.823 40.305 1.00 35.03 184 THR A O 1
ATOM 1531 N N . GLU A 1 185 ? 5.337 -21.280 40.137 1.00 46.31 185 GLU A N 1
ATOM 1532 C CA . GLU A 1 185 ? 5.475 -21.151 38.688 1.00 46.31 185 GLU A CA 1
ATOM 1533 C C . GLU A 1 185 ? 4.625 -22.231 38.011 1.00 46.31 185 GLU A C 1
ATOM 1535 O O . GLU A 1 185 ? 4.860 -23.425 38.197 1.00 46.31 185 GLU A O 1
ATOM 1540 N N . PHE A 1 186 ? 3.635 -21.811 37.230 1.00 36.06 186 PHE A N 1
ATOM 1541 C CA . PHE A 1 186 ? 3.036 -22.643 36.197 1.00 36.06 186 PHE A CA 1
ATOM 1542 C C . PHE A 1 186 ? 3.481 -22.037 34.865 1.00 36.06 186 PHE A C 1
ATOM 1544 O O . PHE A 1 186 ? 2.859 -21.114 34.344 1.00 36.06 186 PHE A O 1
ATOM 1551 N N . GLU A 1 187 ? 4.629 -22.499 34.364 1.00 43.25 187 GLU A N 1
ATOM 1552 C CA . GLU A 1 187 ? 4.955 -22.359 32.947 1.00 43.25 187 GLU A CA 1
ATOM 1553 C C . GLU A 1 187 ? 3.923 -23.178 32.166 1.00 43.25 187 GLU A C 1
ATOM 1555 O O . GLU A 1 187 ? 3.961 -24.409 32.163 1.00 43.25 187 GLU A O 1
ATOM 1560 N N . GLU A 1 188 ? 2.969 -22.501 31.533 1.00 37.16 188 GLU A N 1
ATOM 1561 C CA . GLU A 1 188 ? 2.152 -23.120 30.496 1.00 37.16 188 GLU A CA 1
ATOM 1562 C C . GLU A 1 188 ? 2.985 -23.128 29.200 1.00 37.16 188 GLU A C 1
ATOM 1564 O O . GLU A 1 188 ? 3.357 -22.056 28.706 1.00 37.16 188 GLU A O 1
ATOM 1569 N N . PRO A 1 189 ? 3.371 -24.310 28.682 1.00 49.28 189 PRO A N 1
ATOM 1570 C CA . PRO A 1 189 ? 4.259 -24.409 27.534 1.00 49.28 189 PRO A CA 1
ATOM 1571 C C . PRO A 1 189 ? 3.589 -23.865 26.261 1.00 49.28 189 PRO A C 1
ATOM 1573 O O . PRO A 1 189 ? 2.364 -23.933 26.123 1.00 49.28 189 PRO A O 1
ATOM 1576 N N . PRO A 1 190 ? 4.374 -23.335 25.306 1.00 44.81 190 PRO A N 1
ATOM 1577 C CA . PRO A 1 190 ? 3.841 -22.659 24.130 1.00 44.81 190 PRO A CA 1
ATOM 1578 C C . PRO A 1 190 ? 3.031 -23.625 23.252 1.00 44.81 190 PRO A C 1
ATOM 1580 O O . PRO A 1 190 ? 3.489 -24.745 23.017 1.00 44.81 190 PRO A O 1
ATOM 1583 N N . PRO A 1 191 ? 1.890 -23.205 22.679 1.00 45.34 191 PRO A N 1
ATOM 1584 C CA . PRO A 1 191 ? 1.289 -23.921 21.564 1.00 45.34 191 PRO A CA 1
ATOM 1585 C C . PRO A 1 191 ? 2.192 -23.791 20.325 1.00 45.34 191 PRO A C 1
ATOM 1587 O O . PRO A 1 191 ? 2.098 -22.851 19.532 1.00 45.34 191 PRO A O 1
ATOM 1590 N N . GLU A 1 192 ? 3.096 -24.755 20.180 1.00 51.44 192 GLU A N 1
ATOM 1591 C CA . GLU A 1 192 ? 3.772 -25.103 18.934 1.00 51.44 192 GLU A CA 1
ATOM 1592 C C . GLU A 1 192 ? 2.730 -25.639 17.944 1.00 51.44 192 GLU A C 1
ATOM 1594 O O . GLU A 1 192 ? 2.342 -26.797 18.024 1.00 51.44 192 GLU A O 1
ATOM 1599 N N . ASP A 1 193 ? 2.199 -24.758 17.086 1.00 45.50 193 ASP A N 1
ATOM 1600 C CA . ASP A 1 193 ? 1.890 -25.025 15.664 1.00 45.50 193 ASP A CA 1
ATOM 1601 C C . ASP A 1 193 ? 1.041 -23.907 15.032 1.00 45.50 193 ASP A C 1
ATOM 1603 O O . ASP A 1 193 ? -0.032 -24.134 14.483 1.00 45.50 193 ASP A O 1
ATOM 1607 N N . LEU A 1 194 ? 1.541 -22.667 15.046 1.00 41.91 194 LEU A N 1
ATOM 1608 C CA . LEU A 1 194 ? 1.153 -21.632 14.076 1.00 41.91 194 LEU A CA 1
ATOM 1609 C C . LEU A 1 194 ? 2.359 -20.749 13.738 1.00 41.91 194 LEU A C 1
ATOM 1611 O O . LEU A 1 194 ? 2.310 -19.525 13.819 1.00 41.91 194 LEU A O 1
ATOM 1615 N N . VAL A 1 195 ? 3.463 -21.364 13.308 1.00 41.53 195 VAL A N 1
ATOM 1616 C CA . VAL A 1 195 ? 4.446 -20.630 12.502 1.00 41.53 195 VAL A CA 1
ATOM 1617 C C . VAL A 1 195 ? 3.852 -20.498 11.100 1.00 41.53 195 VAL A C 1
ATOM 1619 O O . VAL A 1 195 ? 4.237 -21.200 10.161 1.00 41.53 195 VAL A O 1
ATOM 1622 N N . GLU A 1 196 ? 2.885 -19.587 10.945 1.00 46.84 196 GLU A N 1
ATOM 1623 C CA . GLU A 1 196 ? 2.736 -18.912 9.662 1.00 46.84 196 GLU A CA 1
ATOM 1624 C C . GLU A 1 196 ? 4.094 -18.272 9.398 1.00 46.84 196 GLU A C 1
ATOM 1626 O O . GLU A 1 196 ? 4.552 -17.365 10.084 1.00 46.84 196 GLU A O 1
ATOM 1631 N N . LYS A 1 197 ? 4.817 -18.893 8.473 1.00 44.22 197 LYS A N 1
ATOM 1632 C CA . LYS A 1 197 ? 6.147 -18.510 8.038 1.00 44.22 197 LYS A CA 1
ATOM 1633 C C . LYS A 1 197 ? 6.022 -17.131 7.401 1.00 44.22 197 LYS A C 1
ATOM 1635 O O . LYS A 1 197 ? 5.839 -17.028 6.189 1.00 44.22 197 LYS A O 1
ATOM 1640 N N . ASP A 1 198 ? 6.059 -16.085 8.221 1.00 51.69 198 ASP A N 1
ATOM 1641 C CA . ASP A 1 198 ? 6.022 -14.702 7.774 1.00 51.69 198 ASP A CA 1
ATOM 1642 C C . ASP A 1 198 ? 7.120 -14.533 6.732 1.00 51.69 198 ASP A C 1
ATOM 1644 O O . ASP A 1 198 ? 8.311 -14.664 7.016 1.00 51.69 198 ASP A O 1
ATOM 1648 N N . PHE A 1 199 ? 6.698 -14.330 5.484 1.00 57.41 199 PHE A N 1
ATOM 1649 C CA . PHE A 1 199 ? 7.518 -14.306 4.275 1.00 57.41 199 PHE A CA 1
ATOM 1650 C C . PHE A 1 199 ? 8.489 -13.118 4.261 1.00 57.41 199 PHE A C 1
ATOM 1652 O O . PHE A 1 199 ? 8.363 -12.216 3.433 1.00 57.41 199 PHE A O 1
ATOM 1659 N N . GLY A 1 200 ? 9.433 -13.069 5.199 1.00 72.31 200 GLY A N 1
ATOM 1660 C CA . GLY A 1 200 ? 10.359 -11.958 5.362 1.00 72.31 200 GLY A CA 1
ATOM 1661 C C . GLY A 1 200 ? 9.644 -10.611 5.440 1.00 72.31 200 GLY A C 1
ATOM 1662 O O . GLY A 1 200 ? 10.168 -9.639 4.910 1.00 72.31 200 GLY A O 1
ATOM 1663 N N . ARG A 1 201 ? 8.447 -10.534 6.036 1.00 82.50 201 ARG A N 1
ATOM 1664 C CA . ARG A 1 201 ? 7.716 -9.277 6.257 1.00 82.50 201 ARG A CA 1
ATOM 1665 C C . ARG A 1 201 ? 7.708 -8.937 7.744 1.00 82.50 201 ARG A C 1
ATOM 1667 O O . ARG A 1 201 ? 7.828 -9.815 8.584 1.00 82.50 201 ARG A O 1
ATOM 1674 N N . VAL A 1 202 ? 7.659 -7.650 8.045 1.00 84.81 202 VAL A N 1
ATOM 1675 C CA . VAL A 1 202 ? 7.652 -7.062 9.382 1.00 84.81 202 VAL A CA 1
ATOM 1676 C C . VAL A 1 202 ? 6.336 -6.322 9.527 1.00 84.81 202 VAL A C 1
ATOM 1678 O O . VAL A 1 202 ? 6.027 -5.466 8.693 1.00 84.81 202 VAL A O 1
ATOM 1681 N N . ASP A 1 203 ? 5.575 -6.663 10.559 1.00 87.44 203 ASP A N 1
ATOM 1682 C CA . ASP A 1 203 ? 4.391 -5.905 10.940 1.00 87.44 203 ASP A CA 1
ATOM 1683 C C . ASP A 1 203 ? 4.806 -4.649 11.712 1.00 87.44 203 ASP A C 1
ATOM 1685 O O . ASP A 1 203 ? 5.579 -4.712 12.668 1.00 87.44 203 ASP A O 1
ATOM 1689 N N . LEU A 1 204 ? 4.333 -3.497 11.242 1.00 84.12 204 LEU A N 1
ATOM 1690 C CA . LEU A 1 204 ? 4.549 -2.192 11.864 1.00 84.12 204 LEU A CA 1
ATOM 1691 C C . LEU A 1 204 ? 3.313 -1.719 12.648 1.00 84.12 204 LEU A C 1
ATOM 1693 O O . LEU A 1 204 ? 3.323 -0.606 13.167 1.00 84.12 204 LEU A O 1
ATOM 1697 N N . GLY A 1 205 ? 2.254 -2.532 12.712 1.00 80.56 205 GLY A N 1
ATOM 1698 C CA . GLY A 1 205 ? 0.984 -2.201 13.351 1.00 80.56 205 GLY A CA 1
ATOM 1699 C C . GLY A 1 205 ? -0.070 -1.684 12.367 1.00 80.56 205 GLY A C 1
ATOM 1700 O O . GLY A 1 205 ? 0.221 -1.316 11.225 1.00 80.56 205 GLY A O 1
ATOM 1701 N N . HIS A 1 206 ? -1.335 -1.678 12.804 1.00 78.06 206 HIS A N 1
ATOM 1702 C CA . HIS A 1 206 ? -2.504 -1.262 12.008 1.00 78.06 206 HIS A CA 1
ATOM 1703 C C . HIS A 1 206 ? -2.607 -1.943 10.622 1.00 78.06 206 HIS A C 1
ATOM 1705 O O . HIS A 1 206 ? -3.024 -1.328 9.636 1.00 78.06 206 HIS A O 1
ATOM 1711 N N . GLY A 1 207 ? -2.192 -3.213 10.526 1.00 78.94 207 GLY A N 1
ATOM 1712 C CA . GLY A 1 207 ? -2.217 -3.994 9.282 1.00 78.94 207 GLY A CA 1
ATOM 1713 C C . GLY A 1 207 ? -1.177 -3.560 8.240 1.00 78.94 207 GLY A C 1
ATOM 1714 O O . GLY A 1 207 ? -1.342 -3.830 7.046 1.00 78.94 207 GLY A O 1
ATOM 1715 N N . VAL A 1 208 ? -0.120 -2.851 8.652 1.00 86.00 208 VAL A N 1
ATOM 1716 C CA . VAL A 1 208 ? 0.958 -2.392 7.770 1.00 86.00 208 VAL A CA 1
ATOM 1717 C C . VAL A 1 208 ? 2.105 -3.401 7.769 1.00 86.00 208 VAL A C 1
ATOM 1719 O O . VAL A 1 208 ? 3.033 -3.323 8.569 1.00 86.00 208 VAL A O 1
ATOM 1722 N N . LEU A 1 209 ? 2.075 -4.310 6.794 1.00 87.75 209 LEU A N 1
ATOM 1723 C CA . LEU A 1 209 ? 3.142 -5.284 6.557 1.00 87.75 209 LEU A CA 1
ATOM 1724 C C . LEU A 1 209 ? 4.183 -4.730 5.580 1.00 87.75 209 LEU A C 1
ATOM 1726 O O . LEU A 1 209 ? 3.866 -4.419 4.427 1.00 87.75 209 LEU A O 1
ATOM 1730 N N . LEU A 1 210 ? 5.443 -4.668 6.009 1.00 88.00 210 LEU A N 1
ATOM 1731 C CA . LEU A 1 210 ? 6.561 -4.204 5.193 1.00 88.00 210 LEU A CA 1
ATOM 1732 C C . LEU A 1 210 ? 7.595 -5.308 4.960 1.00 88.00 210 LEU A C 1
ATOM 1734 O O . LEU A 1 210 ? 7.879 -6.103 5.836 1.00 88.00 210 LEU A O 1
ATOM 1738 N N . ASP A 1 211 ? 8.213 -5.345 3.785 1.00 90.00 211 ASP A N 1
ATOM 1739 C CA . ASP A 1 211 ? 9.332 -6.253 3.507 1.00 90.00 211 ASP A CA 1
ATOM 1740 C C . ASP A 1 211 ? 10.529 -5.991 4.452 1.00 90.00 211 ASP A C 1
ATOM 1742 O O . ASP A 1 211 ? 10.988 -4.853 4.595 1.00 90.00 211 ASP A O 1
ATOM 1746 N N . ASN A 1 212 ? 11.057 -7.044 5.080 1.00 87.81 212 ASN A N 1
ATOM 1747 C CA . ASN A 1 212 ? 12.126 -7.013 6.080 1.00 87.81 212 ASN A CA 1
ATOM 1748 C C . ASN A 1 212 ? 13.404 -6.378 5.520 1.00 87.81 212 ASN A C 1
ATOM 1750 O O . ASN A 1 212 ? 14.078 -5.620 6.223 1.00 87.81 212 ASN A O 1
ATOM 1754 N N . GLN A 1 213 ? 13.713 -6.606 4.239 1.00 87.94 213 GLN A N 1
ATOM 1755 C CA . GLN A 1 213 ? 14.868 -5.975 3.595 1.00 87.94 213 GLN A CA 1
ATOM 1756 C C . GLN A 1 213 ? 14.707 -4.453 3.510 1.00 87.94 213 GLN A C 1
ATOM 1758 O O . GLN A 1 213 ? 15.622 -3.703 3.867 1.00 87.94 213 GLN A O 1
ATOM 1763 N N . LYS A 1 214 ? 13.524 -3.988 3.091 1.00 90.69 214 LYS A N 1
ATOM 1764 C CA . LYS A 1 214 ? 13.201 -2.556 3.004 1.00 90.69 214 LYS A CA 1
ATOM 1765 C C . LYS A 1 214 ? 13.157 -1.919 4.386 1.00 90.69 214 LYS A C 1
ATOM 1767 O O . LYS A 1 214 ? 13.702 -0.832 4.564 1.00 90.69 214 LYS A O 1
ATOM 1772 N N . TRP A 1 215 ? 12.580 -2.607 5.368 1.00 92.56 215 TRP A N 1
ATOM 1773 C CA . TRP A 1 215 ? 12.543 -2.146 6.752 1.00 92.56 215 TRP A CA 1
ATOM 1774 C C . TRP A 1 215 ? 13.949 -1.935 7.322 1.00 92.56 215 TRP A C 1
ATOM 1776 O O . TRP A 1 215 ? 14.271 -0.836 7.777 1.00 92.56 215 TRP A O 1
ATOM 1786 N N . LYS A 1 216 ? 14.839 -2.925 7.180 1.00 90.38 216 LYS A N 1
ATOM 1787 C CA . LYS A 1 216 ? 16.249 -2.808 7.592 1.00 90.38 216 LYS A CA 1
ATOM 1788 C C . LYS A 1 216 ? 16.974 -1.668 6.876 1.00 90.38 216 LYS A C 1
ATOM 1790 O O . LYS A 1 216 ? 17.789 -0.978 7.484 1.00 90.38 216 LYS A O 1
ATOM 1795 N N . ALA A 1 217 ? 16.710 -1.450 5.587 1.00 91.06 217 ALA A N 1
ATOM 1796 C CA . ALA A 1 217 ? 17.293 -0.327 4.850 1.00 91.06 217 ALA A CA 1
ATOM 1797 C C . ALA A 1 217 ? 16.823 1.032 5.402 1.00 91.06 217 ALA A C 1
ATOM 1799 O O . ALA A 1 217 ? 17.633 1.942 5.570 1.00 91.06 217 ALA A O 1
ATOM 1800 N N . ILE A 1 218 ? 15.536 1.154 5.737 1.00 92.69 218 ILE A N 1
ATOM 1801 C CA . ILE A 1 218 ? 14.948 2.371 6.311 1.00 92.69 218 ILE A CA 1
ATOM 1802 C C . ILE A 1 218 ? 15.503 2.642 7.716 1.00 92.69 218 ILE A C 1
ATOM 1804 O O . ILE A 1 218 ? 15.865 3.780 8.017 1.00 92.69 218 ILE A O 1
ATOM 1808 N N . GLN A 1 219 ? 15.647 1.618 8.560 1.00 90.12 219 GLN A N 1
ATOM 1809 C CA . GLN A 1 219 ? 16.194 1.766 9.916 1.00 90.12 219 GLN A CA 1
ATOM 1810 C C . GLN A 1 219 ? 17.629 2.320 9.939 1.00 90.12 219 GLN A C 1
ATOM 1812 O O . GLN A 1 219 ? 17.975 3.090 10.836 1.00 90.12 219 GLN A O 1
ATOM 1817 N N . ARG A 1 220 ? 18.453 1.989 8.934 1.00 90.31 220 ARG A N 1
ATOM 1818 C CA . ARG A 1 220 ? 19.847 2.461 8.823 1.00 90.31 220 ARG A CA 1
ATOM 1819 C C . ARG A 1 220 ? 19.990 3.932 8.428 1.00 90.31 220 ARG A C 1
ATOM 1821 O O . ARG A 1 220 ? 21.096 4.460 8.481 1.00 90.31 220 ARG A O 1
ATOM 1828 N N . MET A 1 221 ? 18.916 4.604 8.014 1.00 91.31 221 MET A N 1
ATOM 1829 C CA . MET A 1 221 ? 18.998 6.001 7.579 1.00 91.31 221 MET A CA 1
ATOM 1830 C C . MET A 1 221 ? 19.460 6.903 8.726 1.00 91.31 221 MET A C 1
ATOM 1832 O O . MET A 1 221 ? 18.961 6.803 9.836 1.00 91.31 221 MET A O 1
ATOM 1836 N N . ASP A 1 222 ? 20.366 7.835 8.467 1.00 87.06 222 ASP A N 1
ATOM 1837 C CA . ASP A 1 222 ? 20.914 8.778 9.450 1.00 87.06 222 ASP A CA 1
ATOM 1838 C C . ASP A 1 222 ? 19.865 9.781 9.965 1.00 87.06 222 ASP A C 1
ATOM 1840 O O . ASP A 1 222 ? 19.707 9.977 11.171 1.00 87.06 222 ASP A O 1
ATOM 1844 N N . SER A 1 223 ? 19.093 10.354 9.039 1.00 92.62 223 SER A N 1
ATOM 1845 C CA . SER A 1 223 ? 18.170 11.466 9.272 1.00 92.62 223 SER A CA 1
ATOM 1846 C C . SER A 1 223 ? 16.729 11.018 9.548 1.00 92.62 223 SER A C 1
ATOM 1848 O O . SER A 1 223 ? 16.176 10.166 8.845 1.00 92.62 223 SER A O 1
ATOM 1850 N N . HIS A 1 224 ? 16.071 11.662 10.520 1.00 91.81 224 HIS A N 1
ATOM 1851 C CA . HIS A 1 224 ? 14.650 11.449 10.837 1.00 91.81 224 HIS A CA 1
ATOM 1852 C C . HIS A 1 224 ? 13.722 11.819 9.675 1.00 91.81 224 HIS A C 1
ATOM 1854 O O . HIS A 1 224 ? 12.766 11.097 9.392 1.00 91.81 224 HIS A O 1
ATOM 1860 N N . SER A 1 225 ? 14.041 12.899 8.952 1.00 93.12 225 SER A N 1
ATOM 1861 C CA . SER A 1 225 ? 13.287 13.309 7.763 1.00 93.12 225 SER A CA 1
ATOM 1862 C C . SER A 1 225 ? 13.367 12.228 6.689 1.00 93.12 225 SER A C 1
ATOM 1864 O O . SER A 1 225 ? 12.339 11.731 6.233 1.00 93.12 225 SER A O 1
ATOM 1866 N N . LYS A 1 226 ? 14.582 11.781 6.339 1.00 93.12 226 LYS A N 1
ATOM 1867 C CA . LYS A 1 226 ? 14.773 10.732 5.327 1.00 93.12 226 LYS A CA 1
ATOM 1868 C C . LYS A 1 226 ? 14.049 9.435 5.707 1.00 93.12 226 LYS A C 1
ATOM 1870 O O . LYS A 1 226 ? 13.386 8.854 4.853 1.00 93.12 226 LYS A O 1
ATOM 1875 N N . PHE A 1 227 ? 14.108 9.041 6.978 1.00 94.69 227 PHE A N 1
ATOM 1876 C CA . PHE A 1 227 ? 13.391 7.880 7.508 1.00 94.69 227 PHE A CA 1
ATOM 1877 C C . PHE A 1 227 ? 11.879 7.984 7.320 1.00 94.69 227 PHE A C 1
ATOM 1879 O O . PHE A 1 227 ? 11.299 7.118 6.674 1.00 94.69 227 PHE A O 1
ATOM 1886 N N . CYS A 1 228 ? 11.252 9.070 7.785 1.00 94.50 228 CYS A N 1
ATOM 1887 C CA . CYS A 1 228 ? 9.804 9.256 7.648 1.00 94.50 228 CYS A CA 1
ATOM 1888 C C . CYS A 1 228 ? 9.380 9.283 6.175 1.00 94.50 228 CYS A C 1
ATOM 1890 O O . CYS A 1 228 ? 8.381 8.679 5.793 1.00 94.50 228 CYS A O 1
ATOM 1892 N N . LYS A 1 229 ? 10.163 9.964 5.328 1.00 94.62 229 LYS A N 1
ATOM 1893 C CA . LYS A 1 229 ? 9.898 10.073 3.890 1.00 94.62 229 LYS A CA 1
ATOM 1894 C C . LYS A 1 229 ? 10.047 8.734 3.164 1.00 94.62 229 LYS A C 1
ATOM 1896 O O . LYS A 1 229 ? 9.299 8.484 2.221 1.00 94.62 229 LYS A O 1
ATOM 1901 N N . SER A 1 230 ? 11.012 7.904 3.558 1.00 93.75 230 SER A N 1
ATOM 1902 C CA . SER A 1 230 ? 11.230 6.573 2.980 1.00 93.75 230 SER A CA 1
ATOM 1903 C C . SER A 1 230 ? 10.159 5.589 3.447 1.00 93.75 230 SER A C 1
ATOM 1905 O O . SER A 1 230 ? 9.546 4.910 2.625 1.00 93.75 230 SER A O 1
ATOM 1907 N N . LEU A 1 231 ? 9.842 5.606 4.744 1.00 93.88 231 LEU A N 1
ATOM 1908 C CA . LEU A 1 231 ? 8.778 4.800 5.332 1.00 93.88 231 LEU A CA 1
ATOM 1909 C C . LEU A 1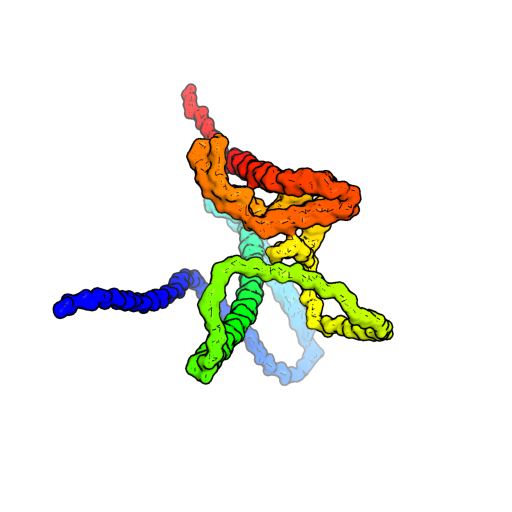 231 ? 7.415 5.118 4.709 1.00 93.88 231 LEU A C 1
ATOM 1911 O O . LEU A 1 231 ? 6.685 4.209 4.336 1.00 93.88 231 LEU A O 1
ATOM 1915 N N . ALA A 1 232 ? 7.108 6.395 4.472 1.00 93.19 232 ALA A N 1
ATOM 1916 C CA . ALA A 1 232 ? 5.883 6.788 3.778 1.00 93.19 232 ALA A CA 1
ATOM 1917 C C . ALA A 1 232 ? 5.773 6.179 2.369 1.00 93.19 232 ALA A C 1
ATOM 1919 O O . ALA A 1 232 ? 4.714 5.690 1.980 1.00 93.19 232 ALA A O 1
ATOM 1920 N N . VAL A 1 233 ? 6.865 6.167 1.599 1.00 93.50 233 VAL A N 1
ATOM 1921 C CA . VAL A 1 233 ? 6.872 5.519 0.275 1.00 93.50 233 VAL A CA 1
ATOM 1922 C C . VAL A 1 233 ? 6.682 4.012 0.408 1.00 93.50 233 VAL A C 1
ATOM 1924 O O . VAL A 1 233 ? 6.013 3.415 -0.425 1.00 93.50 233 VAL A O 1
ATOM 1927 N N . ALA A 1 234 ? 7.232 3.405 1.455 1.00 91.62 234 ALA A N 1
ATOM 1928 C CA . ALA A 1 234 ? 7.106 1.979 1.707 1.00 91.62 234 ALA A CA 1
ATOM 1929 C C . ALA A 1 234 ? 5.668 1.564 2.088 1.00 91.62 234 ALA A C 1
ATOM 1931 O O . ALA A 1 234 ? 5.217 0.504 1.669 1.00 91.62 234 ALA A O 1
ATOM 1932 N N . ILE A 1 235 ? 4.947 2.416 2.828 1.00 91.62 235 ILE A N 1
ATOM 1933 C CA . ILE A 1 235 ? 3.580 2.157 3.314 1.00 91.62 235 ILE A CA 1
ATOM 1934 C C . ILE A 1 235 ? 2.513 2.416 2.240 1.00 91.62 235 ILE A C 1
ATOM 1936 O O . ILE A 1 235 ? 1.572 1.632 2.104 1.00 91.62 235 ILE A O 1
ATOM 1940 N N . TRP A 1 236 ? 2.612 3.528 1.503 1.00 91.88 236 TRP A N 1
ATOM 1941 C CA . TRP A 1 236 ? 1.583 3.926 0.527 1.00 91.88 236 TRP A CA 1
ATOM 1942 C C . TRP A 1 236 ? 1.986 3.706 -0.933 1.00 91.88 236 TRP A C 1
ATOM 1944 O O . TRP A 1 236 ? 1.108 3.571 -1.783 1.00 91.88 236 TRP A O 1
ATOM 1954 N N . GLY A 1 237 ? 3.280 3.682 -1.250 1.00 90.88 237 GLY A N 1
ATOM 1955 C CA . GLY A 1 237 ? 3.767 3.727 -2.630 1.00 90.88 237 GLY A CA 1
ATOM 1956 C C . GLY A 1 237 ? 3.783 5.142 -3.223 1.00 90.88 237 GLY A C 1
ATOM 1957 O O . GLY A 1 237 ? 3.222 6.089 -2.669 1.00 90.88 237 GLY A O 1
ATOM 1958 N N . LEU A 1 238 ? 4.462 5.302 -4.364 1.00 89.56 238 LEU A N 1
ATOM 1959 C CA . LEU A 1 238 ? 4.616 6.603 -5.031 1.00 89.56 238 LEU A CA 1
ATOM 1960 C C . LEU A 1 238 ? 3.306 7.107 -5.653 1.00 89.56 238 LEU A C 1
ATOM 1962 O O . LEU A 1 238 ? 2.968 8.276 -5.464 1.00 89.56 238 LEU A O 1
ATOM 1966 N N . GLU A 1 239 ? 2.555 6.230 -6.324 1.00 86.38 239 GLU A N 1
ATOM 1967 C CA . GLU A 1 239 ? 1.303 6.595 -7.004 1.00 86.38 239 GLU A CA 1
ATOM 1968 C C . GLU A 1 239 ? 0.245 7.094 -6.012 1.00 86.38 239 GLU A C 1
ATOM 1970 O O . GLU A 1 239 ? -0.277 8.202 -6.141 1.00 86.38 239 GLU A O 1
ATOM 1975 N N . THR A 1 240 ? 0.037 6.364 -4.915 1.00 88.12 240 THR A N 1
ATOM 1976 C CA . THR A 1 240 ? -0.894 6.765 -3.852 1.00 88.12 240 THR A CA 1
ATOM 1977 C C . THR A 1 240 ? -0.526 8.119 -3.234 1.00 88.12 240 THR A C 1
ATOM 1979 O O . THR A 1 240 ? -1.399 8.944 -2.957 1.00 88.12 240 THR A O 1
ATOM 1982 N N . LEU A 1 241 ? 0.768 8.386 -3.015 1.00 89.19 241 LEU A N 1
ATOM 1983 C CA . LEU A 1 241 ? 1.234 9.656 -2.441 1.00 89.19 241 LEU A CA 1
ATOM 1984 C C . LEU A 1 241 ? 1.089 10.842 -3.407 1.00 89.19 241 LEU A C 1
ATOM 1986 O O . LEU A 1 241 ? 0.936 11.979 -2.960 1.00 89.19 241 LEU A O 1
ATOM 1990 N N . LYS A 1 242 ? 1.117 10.606 -4.721 1.00 87.06 242 LYS A N 1
ATOM 1991 C CA . LYS A 1 242 ? 0.907 11.637 -5.752 1.00 87.06 242 LYS A CA 1
ATOM 1992 C C . LYS A 1 242 ? -0.545 12.130 -5.768 1.00 87.06 242 LYS A C 1
ATOM 1994 O O . LYS A 1 242 ? -0.816 13.336 -5.910 1.00 87.06 242 LYS A O 1
ATOM 1999 N N . GLU A 1 243 ? -1.478 11.203 -5.600 1.00 85.56 243 GLU A N 1
ATOM 2000 C CA . GLU A 1 243 ? -2.916 11.452 -5.706 1.00 85.56 243 GLU A CA 1
ATOM 2001 C C . GLU A 1 243 ? -3.524 12.015 -4.419 1.00 85.56 243 GLU A C 1
ATOM 2003 O O . GLU A 1 243 ? -4.470 12.800 -4.487 1.00 85.56 243 GLU A O 1
ATOM 2008 N N . ARG A 1 244 ? -2.929 11.718 -3.260 1.00 87.19 244 ARG A N 1
ATOM 2009 C CA . ARG A 1 244 ? -3.443 12.101 -1.935 1.00 87.19 244 ARG A CA 1
ATOM 2010 C C . ARG A 1 244 ? -2.782 13.353 -1.345 1.00 87.19 244 ARG A C 1
ATOM 2012 O O . ARG A 1 244 ? -1.840 13.933 -1.896 1.00 87.19 244 ARG A O 1
ATOM 2019 N N . SER A 1 245 ? -3.313 13.812 -0.215 1.00 85.69 245 SER A N 1
ATOM 2020 C CA . SER A 1 245 ? -2.726 14.866 0.625 1.00 85.69 245 SER A CA 1
ATOM 2021 C C . SER A 1 245 ? -2.690 14.434 2.093 1.00 85.69 245 SER A C 1
ATOM 2023 O O . SER A 1 245 ? -3.395 13.512 2.478 1.00 85.69 245 SER A O 1
ATOM 2025 N N . VAL A 1 246 ? -1.870 15.076 2.932 1.00 80.75 246 VAL A N 1
ATOM 2026 C CA . VAL A 1 246 ? -1.755 14.686 4.353 1.00 80.75 246 VAL A CA 1
ATOM 2027 C C . VAL A 1 246 ? -3.051 14.948 5.128 1.00 80.75 246 VAL A C 1
ATOM 2029 O O . VAL A 1 246 ? -3.437 14.117 5.941 1.00 80.75 246 VAL A O 1
ATOM 2032 N N . THR A 1 247 ? -3.729 16.074 4.881 1.00 79.19 247 THR A N 1
ATOM 2033 C CA . THR A 1 247 ? -4.912 16.504 5.655 1.00 79.19 247 THR A CA 1
ATOM 2034 C C . THR A 1 247 ? -6.222 16.480 4.880 1.00 79.19 247 THR A C 1
ATOM 2036 O O . THR A 1 247 ? -7.278 16.631 5.481 1.00 79.19 247 THR A O 1
ATOM 2039 N N . GLY A 1 248 ? -6.190 16.328 3.559 1.00 78.06 248 GLY A N 1
ATOM 2040 C CA . GLY A 1 248 ? -7.390 16.423 2.730 1.00 78.06 248 GLY A CA 1
ATOM 2041 C C . GLY A 1 248 ? -7.720 17.842 2.247 1.00 78.06 248 GLY A C 1
ATOM 2042 O O . GLY A 1 248 ? -8.597 18.035 1.410 1.00 78.06 248 GLY A O 1
ATOM 2043 N N . SER A 1 249 ? -7.039 18.860 2.779 1.00 75.38 249 SER A N 1
ATOM 2044 C CA . SER A 1 249 ? -7.404 20.265 2.575 1.00 75.38 249 SER A CA 1
ATOM 2045 C C . SER A 1 249 ? -6.969 20.789 1.202 1.00 75.38 249 SER A C 1
ATOM 2047 O O . SER A 1 249 ? -5.891 20.447 0.705 1.00 75.38 249 SER A O 1
ATOM 2049 N N . LYS A 1 250 ? -7.779 21.676 0.605 1.00 76.25 250 LYS A N 1
ATOM 2050 C CA . LYS A 1 250 ? -7.372 22.433 -0.590 1.00 76.25 250 LYS A CA 1
ATOM 2051 C C . LYS A 1 250 ? -6.132 23.277 -0.285 1.00 76.25 250 LYS A C 1
ATOM 2053 O O . LYS A 1 250 ? -5.979 23.789 0.824 1.00 76.25 250 LYS A O 1
ATOM 2058 N N . SER A 1 251 ? -5.251 23.434 -1.268 1.00 72.69 251 SER A N 1
ATOM 2059 C CA . SER A 1 251 ? -4.093 24.310 -1.104 1.00 72.69 251 SER A CA 1
ATOM 2060 C C . SER A 1 251 ? -4.542 25.762 -1.216 1.00 72.69 251 SER A C 1
ATOM 2062 O O . SER A 1 251 ? -5.091 26.164 -2.240 1.00 72.69 251 SER A O 1
ATOM 2064 N N . ASN A 1 252 ? -4.256 26.569 -0.195 1.00 73.75 252 ASN A N 1
ATOM 2065 C CA . ASN A 1 252 ? -4.500 28.013 -0.247 1.00 73.75 252 ASN A CA 1
ATOM 2066 C C . ASN A 1 252 ? -3.518 28.739 -1.187 1.00 73.75 252 ASN A C 1
ATOM 2068 O O . ASN A 1 252 ? -3.789 29.860 -1.599 1.00 73.75 252 ASN A O 1
ATOM 2072 N N . ALA A 1 253 ? -2.392 28.104 -1.538 1.00 71.56 253 ALA A N 1
ATOM 2073 C CA . ALA A 1 253 ? -1.348 28.699 -2.373 1.00 71.56 253 ALA A CA 1
ATOM 2074 C C . ALA A 1 253 ? -1.626 28.590 -3.883 1.00 71.56 253 ALA A C 1
ATOM 2076 O O . ALA A 1 253 ? -1.060 29.346 -4.664 1.00 71.56 253 ALA A O 1
ATOM 2077 N N . ILE A 1 254 ? -2.477 27.648 -4.309 1.00 73.06 254 ILE A N 1
ATOM 2078 C CA . ILE A 1 254 ? -2.779 27.411 -5.727 1.00 73.06 254 ILE A CA 1
ATOM 2079 C C . ILE A 1 254 ? -4.254 27.719 -5.968 1.00 73.06 254 ILE A C 1
ATOM 2081 O O . ILE A 1 254 ? -5.142 26.987 -5.513 1.00 73.06 254 ILE A O 1
ATOM 2085 N N . LYS A 1 255 ? -4.509 28.802 -6.707 1.00 66.69 255 LYS A N 1
ATOM 2086 C CA . LYS A 1 255 ? -5.857 29.218 -7.101 1.00 66.69 255 LYS A CA 1
ATOM 2087 C C . LYS A 1 255 ? -6.463 28.146 -8.014 1.00 66.69 255 LYS A C 1
ATOM 2089 O O . LYS A 1 255 ? -5.878 27.804 -9.033 1.00 66.69 255 LYS A O 1
ATOM 2094 N N . GLY A 1 256 ? -7.607 27.588 -7.616 1.00 64.81 256 GLY A N 1
ATOM 2095 C CA . GLY A 1 256 ? -8.275 26.503 -8.348 1.00 64.81 256 GLY A CA 1
ATOM 2096 C C . GLY A 1 256 ? -7.816 25.084 -7.988 1.00 64.81 256 GLY A C 1
ATOM 2097 O O . GLY A 1 256 ? -8.187 24.140 -8.679 1.00 64.81 256 GLY A O 1
ATOM 2098 N N . SER A 1 257 ? -7.030 24.892 -6.919 1.00 70.62 257 SER A N 1
ATOM 2099 C CA . SER A 1 257 ? -6.666 23.534 -6.495 1.00 70.62 257 SER A CA 1
ATOM 2100 C C . SER A 1 257 ? -7.865 22.749 -5.947 1.00 70.62 257 SER A C 1
ATOM 2102 O O . SER A 1 257 ? -8.605 23.223 -5.084 1.00 70.62 257 SER A O 1
ATOM 2104 N N . VAL A 1 258 ? -8.033 21.522 -6.441 1.00 72.38 258 VAL A N 1
ATOM 2105 C CA . VAL A 1 258 ? -9.055 20.581 -5.965 1.00 72.38 258 VAL A CA 1
ATOM 2106 C C . VAL A 1 258 ? -8.571 19.912 -4.675 1.00 72.38 258 VAL A C 1
ATOM 2108 O O . VAL A 1 258 ? -7.403 19.524 -4.564 1.00 72.38 258 VAL A O 1
ATOM 2111 N N . ALA A 1 259 ? -9.466 19.784 -3.692 1.00 77.44 259 ALA A N 1
ATOM 2112 C CA . ALA A 1 259 ? -9.193 19.053 -2.458 1.00 77.44 259 ALA A CA 1
ATOM 2113 C C . ALA A 1 259 ? -8.920 17.573 -2.778 1.00 77.44 259 ALA A C 1
ATOM 2115 O O . ALA A 1 259 ? -9.727 16.905 -3.418 1.00 77.44 259 ALA A O 1
ATOM 2116 N N . LYS A 1 260 ? -7.755 17.072 -2.360 1.00 80.62 260 LYS A N 1
ATOM 2117 C CA . LYS A 1 260 ? -7.343 15.675 -2.567 1.00 80.62 260 LYS A CA 1
ATOM 2118 C C . LYS A 1 260 ? -7.706 14.847 -1.342 1.00 80.62 260 LYS A C 1
ATOM 2120 O O . LYS A 1 260 ? -7.568 15.382 -0.250 1.00 80.62 260 LYS A O 1
ATOM 2125 N N . PRO A 1 261 ? -8.035 13.553 -1.469 1.00 82.38 261 PRO A N 1
ATOM 2126 C CA . PRO A 1 261 ? -8.340 12.715 -0.312 1.00 82.38 261 PRO A CA 1
ATOM 2127 C C . PRO A 1 261 ? -7.171 12.663 0.697 1.00 82.38 261 PRO A C 1
ATOM 2129 O O . PRO A 1 261 ? -6.002 12.693 0.280 1.00 82.38 261 PRO A O 1
ATOM 2132 N N . PRO A 1 262 ? -7.459 12.606 2.014 1.00 86.38 262 PRO A N 1
ATOM 2133 C CA . PRO A 1 262 ? -6.436 12.530 3.049 1.00 86.38 262 PRO A CA 1
ATOM 2134 C C . PRO A 1 262 ? -5.696 11.180 3.039 1.00 86.38 262 PRO A C 1
ATOM 2136 O O . PRO A 1 262 ? -6.179 10.165 2.520 1.00 86.38 262 PRO A O 1
ATOM 2139 N N . LEU A 1 263 ? -4.505 11.160 3.638 1.00 87.44 263 LEU A N 1
ATOM 2140 C CA . LEU A 1 263 ? -3.828 9.918 4.002 1.00 87.44 263 LEU A CA 1
ATOM 2141 C C . LEU A 1 263 ? -4.567 9.244 5.161 1.00 87.44 263 LEU A C 1
ATOM 2143 O O . LEU A 1 263 ? -5.145 9.917 6.011 1.00 87.44 263 LEU A O 1
ATOM 2147 N N . SER A 1 264 ? -4.513 7.911 5.200 1.00 86.69 264 SER A N 1
ATOM 2148 C CA . SER A 1 264 ? -5.093 7.123 6.290 1.00 86.69 264 SER A CA 1
ATOM 2149 C C . SER A 1 264 ? -4.455 7.538 7.625 1.00 86.69 264 SER A C 1
ATOM 2151 O O . SER A 1 264 ? -3.238 7.373 7.765 1.00 86.69 264 SER A O 1
ATOM 2153 N N . PRO A 1 265 ? -5.227 8.069 8.592 1.00 86.25 265 PRO A N 1
ATOM 2154 C CA . PRO A 1 265 ? -4.681 8.588 9.846 1.00 86.25 265 PRO A CA 1
ATOM 2155 C C . PRO A 1 265 ? -3.991 7.496 10.672 1.00 86.25 265 PRO A C 1
ATOM 2157 O O . PRO A 1 265 ? -2.948 7.766 11.258 1.00 86.25 265 PRO A O 1
ATOM 2160 N N . GLU A 1 266 ? -4.493 6.261 10.625 1.00 87.62 266 GLU A N 1
ATOM 2161 C CA . GLU A 1 266 ? -3.895 5.079 11.267 1.00 87.62 266 GLU A CA 1
ATOM 2162 C C . GLU A 1 266 ? -2.470 4.817 10.763 1.00 87.62 266 GLU A C 1
ATOM 2164 O O . GLU A 1 266 ? -1.520 4.753 11.535 1.00 87.62 266 GLU A O 1
ATOM 2169 N N . LYS A 1 267 ? -2.280 4.800 9.439 1.00 88.81 267 LYS A N 1
ATOM 2170 C CA . LYS A 1 267 ? -0.963 4.617 8.810 1.00 88.81 267 LYS A CA 1
ATOM 2171 C C . LYS A 1 267 ? -0.005 5.786 9.082 1.00 88.81 267 LYS A C 1
ATOM 2173 O O . LYS A 1 267 ? 1.209 5.608 9.081 1.00 88.81 267 LYS A O 1
ATOM 2178 N N . VAL A 1 268 ? -0.525 6.994 9.321 1.00 90.25 268 VAL A N 1
ATOM 2179 C CA . VAL A 1 268 ? 0.288 8.123 9.812 1.00 90.25 268 VAL A CA 1
ATOM 2180 C C . VAL A 1 268 ? 0.680 7.907 11.279 1.00 90.25 268 VAL A C 1
ATOM 2182 O O . VAL A 1 268 ? 1.804 8.250 11.645 1.00 90.25 268 VAL A O 1
ATOM 2185 N N . GLY A 1 269 ? -0.207 7.327 12.092 1.00 89.69 269 GLY A N 1
ATOM 2186 C CA . GLY A 1 269 ? 0.066 6.869 13.458 1.00 89.69 269 GLY A CA 1
ATOM 2187 C C . GLY A 1 269 ? 1.236 5.891 13.511 1.00 89.69 269 GLY A C 1
ATOM 2188 O O . GLY A 1 269 ? 2.213 6.177 14.196 1.00 89.69 269 GLY A O 1
ATOM 2189 N N . VAL A 1 270 ? 1.223 4.865 12.656 1.00 92.31 270 VAL A N 1
ATOM 2190 C CA . VAL A 1 270 ? 2.325 3.891 12.513 1.00 92.31 270 VAL A CA 1
ATOM 2191 C C . VAL A 1 270 ? 3.679 4.577 12.301 1.00 92.31 270 VAL A C 1
ATOM 2193 O O . VAL A 1 270 ? 4.665 4.248 12.951 1.00 92.31 270 VAL A O 1
ATOM 2196 N N . ILE A 1 271 ? 3.754 5.588 11.425 1.00 92.69 271 ILE A N 1
ATOM 2197 C CA . ILE A 1 271 ? 5.010 6.328 11.195 1.00 92.69 271 ILE A CA 1
ATOM 2198 C C . ILE A 1 271 ? 5.459 7.082 12.449 1.00 92.69 271 ILE A C 1
ATOM 2200 O O . ILE A 1 271 ? 6.661 7.186 12.705 1.00 92.69 271 ILE A O 1
ATOM 2204 N N . ARG A 1 272 ? 4.514 7.637 13.216 1.00 93.88 272 ARG A N 1
ATOM 2205 C CA . ARG A 1 272 ? 4.818 8.342 14.466 1.00 93.88 272 ARG A CA 1
ATOM 2206 C C . ARG A 1 272 ? 5.335 7.376 15.523 1.00 93.88 272 ARG A C 1
ATOM 2208 O O . ARG A 1 272 ? 6.334 7.697 16.153 1.00 93.88 272 ARG A O 1
ATOM 2215 N N . GLU A 1 273 ? 4.713 6.215 15.674 1.00 93.19 273 GLU A N 1
ATOM 2216 C CA . GLU A 1 273 ? 5.151 5.162 16.597 1.00 93.19 273 GLU A CA 1
ATOM 2217 C C . GLU A 1 273 ? 6.539 4.645 16.214 1.00 93.19 273 GLU A C 1
ATOM 2219 O O . GLU A 1 273 ? 7.473 4.759 17.000 1.00 93.19 273 GLU A O 1
ATOM 2224 N N . CYS A 1 274 ? 6.741 4.282 14.946 1.00 92.44 274 CYS A N 1
ATOM 2225 C CA . CYS A 1 274 ? 8.046 3.860 14.435 1.00 92.44 274 CYS A CA 1
ATOM 2226 C C . CYS A 1 274 ? 9.153 4.910 14.660 1.00 92.44 274 CYS A C 1
ATOM 2228 O O . CYS A 1 274 ? 10.311 4.563 14.903 1.00 92.44 274 CYS A O 1
ATOM 2230 N N . LEU A 1 275 ? 8.837 6.207 14.533 1.00 93.06 275 LEU A N 1
ATOM 2231 C CA . LEU A 1 275 ? 9.799 7.276 14.814 1.00 93.06 275 LEU A CA 1
ATOM 2232 C C . LEU A 1 275 ? 10.053 7.429 16.319 1.00 93.06 275 LEU A C 1
ATOM 2234 O O . LEU A 1 275 ? 11.201 7.649 16.707 1.00 93.06 275 LEU A O 1
ATOM 2238 N N . LYS A 1 276 ? 9.009 7.319 17.145 1.00 93.44 276 LYS A N 1
ATOM 2239 C CA . LYS A 1 276 ? 9.094 7.387 18.607 1.00 93.44 276 LYS A CA 1
ATOM 2240 C C . LYS A 1 276 ? 10.001 6.282 19.138 1.00 93.44 276 LYS A C 1
ATOM 2242 O O . LYS A 1 276 ? 10.980 6.598 19.809 1.00 93.44 276 LYS A O 1
ATOM 2247 N N . ASP A 1 277 ? 9.745 5.037 18.753 1.00 92.44 277 ASP A N 1
ATOM 2248 C CA . ASP A 1 277 ? 10.517 3.871 19.194 1.00 92.44 277 ASP A CA 1
ATOM 2249 C C . ASP A 1 277 ? 11.986 4.017 18.806 1.00 92.44 277 ASP A C 1
ATOM 2251 O O . ASP A 1 277 ? 12.896 3.812 19.608 1.00 92.44 277 ASP A O 1
ATOM 2255 N N . ARG A 1 278 ? 12.236 4.483 17.580 1.00 91.06 278 ARG A N 1
ATOM 2256 C CA . ARG A 1 278 ? 13.589 4.738 17.090 1.00 91.06 278 ARG A CA 1
ATOM 2257 C C . ARG A 1 278 ? 14.322 5.827 17.880 1.00 91.06 278 ARG A C 1
ATOM 2259 O O . ARG A 1 278 ? 15.534 5.727 18.067 1.00 91.06 278 ARG A O 1
ATOM 2266 N N . LEU A 1 279 ? 13.638 6.899 18.271 1.00 91.81 279 LEU A N 1
ATOM 2267 C CA . LEU A 1 279 ? 14.240 7.974 19.062 1.00 91.81 279 LEU A CA 1
ATOM 2268 C C . LEU A 1 279 ? 14.502 7.519 20.502 1.00 91.81 279 LEU A C 1
ATOM 2270 O O . LEU A 1 279 ? 15.560 7.818 21.050 1.00 91.81 279 LEU A O 1
ATOM 2274 N N . GLN A 1 280 ? 13.600 6.728 21.078 1.00 91.25 280 GLN A N 1
ATOM 2275 C CA . GLN A 1 280 ? 13.790 6.123 22.398 1.00 91.25 280 GLN A CA 1
ATOM 2276 C C . GLN A 1 280 ? 14.983 5.160 22.415 1.00 91.25 280 GLN A C 1
ATOM 2278 O O . GLN A 1 280 ? 15.831 5.259 23.296 1.00 91.25 280 GLN A O 1
ATOM 2283 N N . GLN A 1 281 ? 15.134 4.319 21.386 1.00 89.75 281 GLN A N 1
ATOM 2284 C CA . GLN A 1 281 ? 16.302 3.440 21.221 1.00 89.75 281 GLN A CA 1
ATOM 2285 C C . GLN A 1 281 ? 17.630 4.205 21.118 1.00 89.75 281 GLN A C 1
ATOM 2287 O O . GLN A 1 281 ? 18.683 3.664 21.439 1.00 89.75 281 GLN A O 1
ATOM 2292 N N . ARG A 1 282 ? 17.597 5.460 20.657 1.00 88.69 282 ARG A N 1
ATOM 2293 C CA . ARG A 1 282 ? 18.773 6.340 20.581 1.00 88.69 282 ARG A CA 1
ATOM 2294 C C . ARG A 1 282 ? 19.000 7.173 21.849 1.00 88.69 282 ARG A C 1
ATOM 2296 O O . ARG A 1 282 ? 19.946 7.952 21.870 1.00 88.69 282 ARG A O 1
ATOM 2303 N N . GLY A 1 283 ? 18.160 7.022 22.874 1.00 89.50 283 GLY A N 1
ATOM 2304 C CA . GLY A 1 283 ? 18.304 7.714 24.157 1.00 89.50 283 GLY A CA 1
ATOM 2305 C C . GLY A 1 283 ? 17.894 9.191 24.146 1.00 89.50 283 GLY A C 1
ATOM 2306 O O . GLY A 1 283 ? 18.383 9.955 24.972 1.00 89.50 283 GLY A O 1
ATOM 2307 N N . TYR A 1 284 ? 17.027 9.614 23.218 1.00 90.56 284 TYR A N 1
ATOM 2308 C CA . TYR A 1 284 ? 16.508 10.988 23.205 1.00 90.56 284 TYR A CA 1
ATOM 2309 C C . TYR A 1 284 ? 15.585 11.252 24.402 1.00 90.56 284 TYR A C 1
ATOM 2311 O O . T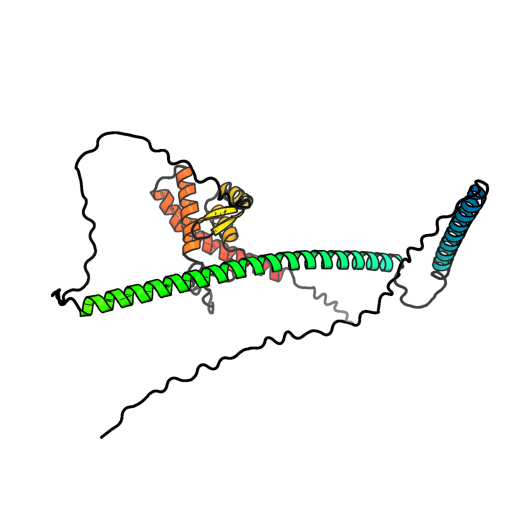YR A 1 284 ? 14.798 10.388 24.794 1.00 90.56 284 TYR A O 1
ATOM 2319 N N . GLN A 1 285 ? 15.633 12.477 24.932 1.00 91.00 285 GLN A N 1
ATOM 2320 C CA . GLN A 1 285 ? 14.726 12.931 25.990 1.00 91.00 285 GLN A CA 1
ATOM 2321 C C . GLN A 1 285 ? 13.302 13.127 25.462 1.00 91.00 285 GLN A C 1
ATOM 2323 O O . GLN A 1 285 ? 13.092 13.415 24.280 1.00 91.00 285 GLN A O 1
ATOM 2328 N N . LYS A 1 286 ? 12.308 12.990 26.343 1.00 88.12 286 LYS A N 1
ATOM 2329 C CA . LYS A 1 286 ? 10.882 12.980 25.979 1.00 88.12 286 LYS A CA 1
ATOM 2330 C C . LYS A 1 286 ? 10.456 14.232 25.200 1.00 88.12 286 LYS A C 1
ATOM 2332 O O . LYS A 1 286 ? 9.732 14.124 24.211 1.00 88.12 286 LYS A O 1
ATOM 2337 N N . GLU A 1 287 ? 10.957 15.399 25.583 1.00 89.19 287 GLU A N 1
ATOM 2338 C CA . GLU A 1 287 ? 10.652 16.688 24.955 1.00 89.19 287 GLU A CA 1
ATOM 2339 C C . GLU A 1 287 ? 11.205 16.774 23.524 1.00 89.19 287 GLU A C 1
ATOM 2341 O O . GLU A 1 287 ? 10.540 17.283 22.616 1.00 89.19 287 GLU A O 1
ATOM 2346 N N . GLU A 1 288 ? 12.404 16.232 23.293 1.00 89.50 288 GLU A N 1
ATOM 2347 C CA . GLU A 1 288 ? 13.012 16.161 21.962 1.00 89.50 288 GLU A CA 1
ATOM 2348 C C . GLU A 1 288 ? 12.265 15.174 21.064 1.00 89.50 288 GLU A C 1
ATOM 2350 O O . GLU A 1 288 ? 12.032 15.464 19.884 1.00 89.50 288 GLU A O 1
ATOM 2355 N N . VAL A 1 289 ? 11.829 14.041 21.628 1.00 90.69 289 VAL A N 1
ATOM 2356 C CA . VAL A 1 289 ? 10.986 13.066 20.926 1.00 90.69 289 VAL A CA 1
ATOM 2357 C C . VAL A 1 289 ? 9.698 13.730 20.450 1.00 90.69 289 VAL A C 1
ATOM 2359 O O . VAL A 1 289 ? 9.381 13.675 19.259 1.00 90.69 289 VAL A O 1
ATOM 2362 N N . ASP A 1 290 ? 8.990 14.430 21.333 1.00 91.06 290 ASP A N 1
ATOM 2363 C CA . ASP A 1 290 ? 7.751 15.129 20.985 1.00 91.06 290 ASP A CA 1
ATOM 2364 C C . ASP A 1 290 ? 7.976 16.235 19.944 1.00 91.06 290 ASP A C 1
ATOM 2366 O O . ASP A 1 290 ? 7.167 16.401 19.021 1.00 91.06 290 ASP A O 1
ATOM 2370 N N . GLY A 1 291 ? 9.102 16.949 20.029 1.00 90.44 291 GLY A N 1
ATOM 2371 C CA . GLY A 1 291 ? 9.529 17.920 19.023 1.00 90.44 291 GLY A CA 1
ATOM 2372 C C . GLY A 1 291 ? 9.666 17.298 17.631 1.00 90.44 291 GLY A C 1
ATOM 2373 O O . GLY A 1 291 ? 9.110 17.819 16.659 1.00 90.44 291 GLY A O 1
ATOM 2374 N N . GLN A 1 292 ? 10.333 16.145 17.524 1.00 90.81 292 GLN A N 1
ATOM 2375 C CA . GLN A 1 292 ? 10.481 15.420 16.256 1.00 90.81 292 GLN A CA 1
ATOM 2376 C C . GLN A 1 292 ? 9.152 14.834 15.758 1.00 90.81 292 GLN A C 1
ATOM 2378 O O . GLN A 1 292 ? 8.861 14.889 14.559 1.00 90.81 292 GLN A O 1
ATOM 2383 N N . LEU A 1 293 ? 8.298 14.331 16.655 1.00 92.56 293 LEU A N 1
ATOM 2384 C CA . LEU A 1 293 ? 6.988 13.778 16.295 1.00 92.56 293 LEU A CA 1
ATOM 2385 C C . LEU A 1 293 ? 6.052 14.830 15.685 1.00 92.56 293 LEU A C 1
ATOM 2387 O O . LEU A 1 293 ? 5.283 14.513 14.771 1.00 92.56 293 LEU A O 1
ATOM 2391 N N . ARG A 1 294 ? 6.136 16.094 16.119 1.00 91.81 294 ARG A N 1
ATOM 2392 C CA . ARG A 1 294 ? 5.381 17.211 15.512 1.00 91.81 294 ARG A CA 1
ATOM 2393 C C . ARG A 1 294 ? 5.780 17.464 14.055 1.00 91.81 294 ARG A C 1
ATOM 2395 O O . ARG A 1 294 ? 4.943 17.878 13.252 1.00 91.81 294 ARG A O 1
ATOM 2402 N N . LEU A 1 295 ? 7.027 17.166 13.685 1.00 93.00 295 LEU A N 1
ATOM 2403 C CA . LEU A 1 295 ? 7.544 17.372 12.330 1.00 93.00 295 LEU A CA 1
ATOM 2404 C C . LEU A 1 295 ? 7.106 16.292 11.333 1.00 93.00 295 LEU A C 1
ATOM 2406 O O . LEU A 1 295 ? 7.217 16.516 10.127 1.00 93.00 295 LEU A O 1
ATOM 2410 N N . VAL A 1 296 ? 6.550 15.161 11.783 1.00 93.75 296 VAL A N 1
ATOM 2411 C CA . VAL A 1 296 ? 6.139 14.051 10.901 1.00 93.75 296 VAL A CA 1
ATOM 2412 C C . VAL A 1 296 ? 5.187 14.529 9.803 1.00 93.75 296 VAL A C 1
ATOM 2414 O O . VAL A 1 296 ? 5.431 14.283 8.622 1.00 93.75 296 VAL A O 1
ATOM 2417 N N . ARG A 1 297 ? 4.147 15.301 10.149 1.00 92.00 297 ARG A N 1
ATOM 2418 C CA . ARG A 1 297 ? 3.204 15.857 9.156 1.00 92.00 297 ARG A CA 1
ATOM 2419 C C . ARG A 1 297 ? 3.897 16.765 8.136 1.00 92.00 297 ARG A C 1
ATOM 2421 O O . ARG A 1 297 ? 3.536 16.746 6.955 1.00 92.00 297 ARG A O 1
ATOM 2428 N N . ARG A 1 298 ? 4.909 17.526 8.570 1.00 92.62 298 ARG A N 1
ATOM 2429 C CA . ARG A 1 298 ? 5.720 18.378 7.691 1.00 92.62 298 ARG A CA 1
ATOM 2430 C C . ARG A 1 298 ? 6.549 17.532 6.728 1.00 92.62 298 ARG A C 1
ATOM 2432 O O . ARG A 1 298 ? 6.473 17.756 5.525 1.00 92.62 298 ARG A O 1
ATOM 2439 N N . PHE A 1 299 ? 7.254 16.513 7.222 1.00 94.06 299 PHE A N 1
ATOM 2440 C CA . PHE A 1 299 ? 8.062 15.616 6.388 1.00 94.06 299 PHE A CA 1
ATOM 2441 C C . PHE A 1 299 ? 7.229 14.874 5.338 1.00 94.06 299 PHE A C 1
ATOM 2443 O O . PHE A 1 299 ? 7.663 14.748 4.191 1.00 94.06 299 PHE A O 1
ATOM 2450 N N . LEU A 1 300 ? 6.024 14.425 5.702 1.00 93.06 300 LEU A N 1
ATOM 2451 C CA . LEU A 1 300 ? 5.087 13.798 4.767 1.00 93.06 300 LEU A CA 1
ATOM 2452 C C . LEU A 1 300 ? 4.623 14.783 3.688 1.00 93.06 300 LEU A C 1
ATOM 2454 O O . LEU A 1 300 ? 4.640 14.454 2.503 1.00 93.06 300 LEU A O 1
ATOM 2458 N N . SER A 1 301 ? 4.265 16.006 4.084 1.00 91.50 301 SER A N 1
ATOM 2459 C CA . SER A 1 301 ? 3.838 17.053 3.148 1.00 91.50 301 SER A CA 1
ATOM 2460 C C . SER A 1 301 ? 4.954 17.415 2.166 1.00 91.50 301 SER A C 1
ATOM 2462 O O . SER A 1 301 ? 4.725 17.449 0.958 1.00 91.50 301 SER A O 1
ATOM 2464 N N . GLU A 1 302 ? 6.180 17.602 2.663 1.00 92.81 302 GLU A N 1
ATOM 2465 C CA . GLU A 1 302 ? 7.370 17.820 1.835 1.00 92.81 302 GLU A CA 1
ATOM 2466 C C . GLU A 1 302 ? 7.576 16.677 0.837 1.00 92.81 302 GLU A C 1
ATOM 2468 O O . GLU A 1 302 ? 7.784 16.934 -0.344 1.00 92.81 302 GLU A O 1
ATOM 2473 N N . LYS A 1 303 ? 7.464 15.417 1.278 1.00 93.69 303 LYS A N 1
ATOM 2474 C CA . LYS A 1 303 ? 7.640 14.252 0.401 1.00 93.69 303 LYS A CA 1
ATOM 2475 C C . LYS A 1 303 ? 6.607 14.197 -0.716 1.00 93.69 303 LYS A C 1
ATOM 2477 O O . LYS A 1 303 ? 6.967 13.901 -1.852 1.00 93.69 303 LYS A O 1
ATOM 2482 N N . ILE A 1 304 ? 5.345 14.487 -0.414 1.00 91.44 304 ILE A N 1
ATOM 2483 C CA . ILE A 1 304 ? 4.279 14.552 -1.422 1.00 91.44 304 ILE A CA 1
ATOM 2484 C C . ILE A 1 304 ? 4.583 15.657 -2.442 1.00 91.44 304 ILE A C 1
ATOM 2486 O O . ILE A 1 304 ? 4.437 15.443 -3.646 1.00 91.44 304 ILE A O 1
ATOM 2490 N N . CYS A 1 305 ? 5.046 16.824 -1.988 1.00 89.69 305 CYS A N 1
ATOM 2491 C CA . CYS A 1 305 ? 5.469 17.908 -2.877 1.00 89.69 305 CYS A CA 1
ATOM 2492 C C . CYS A 1 305 ? 6.687 17.521 -3.731 1.00 89.69 305 CYS A C 1
ATOM 2494 O O . CYS A 1 305 ? 6.693 17.787 -4.932 1.00 89.69 305 CYS A O 1
ATOM 2496 N N . ASP A 1 306 ? 7.687 16.853 -3.148 1.00 90.12 306 ASP A N 1
ATOM 2497 C CA . ASP A 1 306 ? 8.867 16.350 -3.861 1.00 90.12 306 ASP A CA 1
ATOM 2498 C C . ASP A 1 306 ? 8.479 15.365 -4.967 1.00 90.12 306 ASP A C 1
ATOM 2500 O O . ASP A 1 306 ? 8.996 15.453 -6.078 1.00 90.12 306 ASP A O 1
ATOM 2504 N N . ILE A 1 307 ? 7.554 14.442 -4.685 1.00 90.50 307 ILE A N 1
ATOM 2505 C CA . ILE A 1 307 ? 7.046 13.483 -5.675 1.00 90.50 307 ILE A CA 1
ATOM 2506 C C . ILE A 1 307 ? 6.363 14.226 -6.824 1.00 90.50 307 ILE A C 1
ATOM 2508 O O . ILE A 1 307 ? 6.674 13.967 -7.983 1.00 90.50 307 ILE A O 1
ATOM 2512 N N . LYS A 1 308 ? 5.490 15.192 -6.521 1.00 86.69 308 LYS A N 1
ATOM 2513 C CA . LYS A 1 308 ? 4.788 15.982 -7.545 1.00 86.69 308 LYS A CA 1
ATOM 2514 C C . LYS A 1 308 ? 5.754 16.743 -8.453 1.00 86.69 308 LYS A C 1
ATOM 2516 O O . LYS A 1 308 ? 5.593 16.681 -9.665 1.00 86.69 308 LYS A O 1
ATOM 2521 N N . ARG A 1 309 ? 6.781 17.385 -7.880 1.00 87.12 309 ARG A N 1
ATOM 2522 C CA . ARG A 1 309 ? 7.827 18.083 -8.650 1.00 87.12 309 ARG A CA 1
ATOM 2523 C C . ARG A 1 309 ? 8.645 17.139 -9.529 1.00 87.12 309 ARG A C 1
ATOM 2525 O O . ARG A 1 309 ? 8.952 17.468 -10.664 1.00 87.12 309 ARG A O 1
ATOM 2532 N N . LYS A 1 310 ? 9.006 15.958 -9.023 1.00 84.94 310 LYS A N 1
ATOM 2533 C CA . LYS A 1 310 ? 9.765 14.975 -9.812 1.00 84.94 310 LYS A CA 1
ATOM 2534 C C . LYS A 1 310 ? 8.950 14.423 -10.979 1.00 84.94 310 LYS A C 1
ATOM 2536 O O . LYS A 1 310 ? 9.493 14.222 -12.056 1.00 84.94 310 LYS A O 1
ATOM 2541 N N . VAL A 1 311 ? 7.652 14.206 -10.775 1.00 79.00 311 VAL A N 1
ATOM 2542 C CA . VAL A 1 311 ? 6.757 13.734 -11.838 1.00 79.00 311 VAL A CA 1
ATOM 2543 C C . VAL A 1 311 ? 6.581 14.788 -12.931 1.00 79.00 311 VAL A C 1
ATOM 2545 O O . VAL A 1 311 ? 6.633 14.423 -14.100 1.00 79.00 311 VAL A O 1
ATOM 2548 N N . SER A 1 312 ? 6.428 16.073 -12.588 1.00 72.94 312 SER A N 1
ATOM 2549 C CA . SER A 1 312 ? 6.328 17.133 -13.604 1.00 72.94 312 SER A CA 1
ATOM 2550 C C . SER A 1 312 ? 7.597 17.244 -14.456 1.00 72.94 312 SER A C 1
ATOM 2552 O O . SER A 1 312 ? 7.494 17.341 -15.671 1.00 72.94 312 SER A O 1
ATOM 2554 N N . ILE A 1 313 ? 8.783 17.119 -13.847 1.00 75.50 313 ILE A N 1
ATOM 2555 C CA . ILE A 1 313 ? 10.065 17.149 -14.576 1.00 75.50 313 ILE A CA 1
ATOM 2556 C C . ILE A 1 313 ? 10.198 15.954 -15.539 1.00 75.50 313 ILE A C 1
ATOM 2558 O O . ILE A 1 313 ? 10.626 16.117 -16.678 1.00 75.50 313 ILE A O 1
ATOM 2562 N N . ASN A 1 314 ? 9.804 14.748 -15.114 1.00 68.00 314 ASN A N 1
ATOM 2563 C CA . ASN A 1 314 ? 9.895 13.553 -15.963 1.00 68.00 314 ASN A CA 1
ATOM 2564 C C . ASN A 1 314 ? 8.915 13.582 -17.155 1.00 68.00 314 ASN A C 1
ATOM 2566 O O . ASN A 1 314 ? 9.203 12.992 -18.196 1.00 68.00 314 ASN A O 1
ATOM 2570 N N . LEU A 1 315 ? 7.772 14.264 -17.014 1.00 59.34 315 LEU A N 1
ATOM 2571 C CA . LEU A 1 315 ? 6.807 14.470 -18.101 1.00 59.34 315 LEU A CA 1
ATOM 2572 C C . LEU A 1 315 ? 7.321 15.472 -19.147 1.00 59.34 315 LEU A C 1
ATOM 2574 O O . LEU A 1 315 ? 7.106 15.261 -20.334 1.00 59.34 315 LEU A O 1
ATOM 2578 N N . GLU A 1 316 ? 8.048 16.513 -18.735 1.00 54.31 316 GLU A N 1
ATOM 2579 C CA . GLU A 1 316 ? 8.638 17.496 -19.660 1.00 54.31 316 GLU A CA 1
ATOM 2580 C C . GLU A 1 316 ? 9.863 16.947 -20.418 1.00 54.31 316 GLU A C 1
ATOM 2582 O O . GLU A 1 316 ? 10.104 17.329 -21.561 1.00 54.31 316 GLU A O 1
ATOM 2587 N N . GLY A 1 317 ? 10.598 15.991 -19.836 1.00 51.91 317 GLY A N 1
ATOM 2588 C CA . GLY A 1 317 ? 11.750 15.335 -20.473 1.00 51.91 317 GLY A CA 1
ATOM 2589 C C . GLY A 1 317 ? 11.412 14.280 -21.538 1.00 51.91 317 GLY A C 1
ATOM 2590 O O . GLY A 1 317 ? 12.320 13.776 -22.194 1.00 51.91 317 GLY A O 1
ATOM 2591 N N . THR A 1 318 ? 10.130 13.947 -21.727 1.00 42.84 318 THR A N 1
ATOM 2592 C CA . THR A 1 318 ? 9.663 12.943 -22.702 1.00 42.84 318 THR A CA 1
ATOM 2593 C C . THR A 1 318 ? 8.764 13.600 -23.755 1.00 42.84 318 THR A C 1
ATOM 2595 O O . THR A 1 318 ? 7.617 13.211 -23.944 1.00 42.84 318 THR A O 1
ATOM 2598 N N . SER A 1 319 ? 9.267 14.635 -24.429 1.00 39.88 319 SER A N 1
ATOM 2599 C CA . SER A 1 319 ? 8.635 15.172 -25.642 1.00 39.88 319 SER A CA 1
ATOM 2600 C C . SER A 1 319 ? 9.361 14.618 -26.877 1.00 39.88 319 SER A C 1
ATOM 2602 O O . SER A 1 319 ? 10.581 14.780 -26.961 1.00 39.88 319 SER A O 1
ATOM 2604 N N . PRO A 1 320 ? 8.674 13.971 -27.839 1.00 45.53 320 PRO A N 1
ATOM 2605 C CA . PRO A 1 320 ? 9.270 13.628 -29.124 1.00 45.53 320 PRO A CA 1
ATOM 2606 C C . PRO A 1 320 ? 9.534 14.908 -29.928 1.00 45.53 320 PRO A C 1
ATOM 2608 O O . PRO A 1 320 ? 8.736 15.845 -29.936 1.00 45.53 320 PRO A O 1
ATOM 2611 N N . SER A 1 321 ? 10.695 14.941 -30.574 1.00 45.72 321 SER A N 1
ATOM 2612 C CA . SER A 1 321 ? 11.233 16.046 -31.363 1.00 45.72 321 SER A CA 1
ATOM 2613 C C . SER A 1 321 ? 10.246 16.616 -32.388 1.00 45.72 321 SER A C 1
ATOM 2615 O O . SER A 1 321 ? 9.657 15.873 -33.166 1.00 45.72 321 SER A O 1
ATOM 2617 N N . THR A 1 322 ? 10.183 17.944 -32.502 1.00 41.72 322 THR A N 1
ATOM 2618 C CA . THR A 1 322 ? 9.818 18.611 -33.762 1.00 41.72 322 THR A CA 1
ATOM 2619 C C . THR A 1 322 ? 11.054 19.314 -34.312 1.00 41.72 322 THR A C 1
ATOM 2621 O O . THR A 1 322 ? 11.292 20.500 -34.105 1.00 41.72 322 THR A O 1
ATOM 2624 N N . SER A 1 323 ? 11.885 18.537 -35.009 1.00 41.81 323 SER A N 1
ATOM 2625 C CA . SER A 1 323 ? 12.858 19.082 -35.953 1.00 41.81 323 SER A CA 1
ATOM 2626 C C . SER A 1 323 ? 12.074 19.583 -37.165 1.00 41.81 323 SER A C 1
ATOM 2628 O O . SER A 1 323 ? 11.701 18.800 -38.035 1.00 41.81 323 SER A O 1
ATOM 2630 N N . SER A 1 324 ? 11.747 20.874 -37.186 1.00 40.97 324 SER A N 1
ATOM 2631 C CA . SER A 1 324 ? 11.315 21.542 -38.414 1.00 40.97 324 SER A CA 1
ATOM 2632 C C . SER A 1 324 ? 12.562 22.026 -39.142 1.00 40.97 324 SER A C 1
ATOM 2634 O O . SER A 1 324 ? 13.111 23.078 -38.821 1.00 40.97 324 SER A O 1
ATOM 2636 N N . GLN A 1 325 ? 13.020 21.240 -40.118 1.00 44.72 325 GLN A N 1
ATOM 2637 C CA . GLN A 1 325 ? 13.863 21.770 -41.181 1.00 44.72 325 GLN A CA 1
ATOM 2638 C C . GLN A 1 325 ? 13.021 22.732 -42.018 1.00 44.72 325 GLN A C 1
ATOM 2640 O O . GLN A 1 325 ? 12.120 22.323 -42.746 1.00 44.72 325 GLN A O 1
ATOM 2645 N N . VAL A 1 326 ? 13.328 24.021 -41.908 1.00 47.78 326 VAL A N 1
ATOM 2646 C CA . VAL A 1 326 ? 12.889 25.029 -42.867 1.00 47.78 326 VAL A CA 1
ATOM 2647 C C . VAL A 1 326 ? 13.830 24.938 -44.063 1.00 47.78 326 VAL A C 1
ATOM 2649 O O . VAL A 1 326 ? 14.964 25.402 -44.014 1.00 47.78 326 VAL A O 1
ATOM 2652 N N . SER A 1 327 ? 13.352 24.293 -45.124 1.00 50.44 327 SER A N 1
ATOM 2653 C CA . SER A 1 327 ? 13.800 24.572 -46.485 1.00 50.44 327 SER A CA 1
ATOM 2654 C C . SER A 1 327 ? 12.929 25.694 -47.026 1.00 50.44 327 SER A C 1
ATOM 2656 O O . SER A 1 327 ? 11.713 25.529 -47.075 1.00 50.44 327 SER A O 1
ATOM 2658 N N . GLN A 1 328 ? 13.534 26.806 -47.432 1.00 50.56 328 GLN A N 1
ATOM 2659 C CA . GLN A 1 328 ? 12.980 27.707 -48.440 1.00 50.56 328 GLN A CA 1
ATOM 2660 C C . GLN A 1 328 ? 14.045 28.720 -48.856 1.00 50.56 328 GLN A C 1
ATOM 2662 O O . GLN A 1 328 ? 14.480 29.528 -48.038 1.00 50.56 328 GLN A O 1
ATOM 2667 N N . THR A 1 329 ? 14.398 28.691 -50.140 1.00 51.41 329 THR A N 1
ATOM 2668 C CA . THR A 1 329 ? 14.523 29.925 -50.918 1.00 51.41 329 THR A CA 1
ATOM 2669 C C . THR A 1 329 ? 15.873 30.193 -51.540 1.00 51.41 329 THR A C 1
ATOM 2671 O O . THR A 1 329 ? 16.482 31.163 -51.047 1.00 51.41 329 THR A O 1
#

Secondary structure (DSSP, 8-state):
-------PPPP------------PPPP--------------------TTSHHHHHHHHHHHHHHHHHHHHHHHHHHHHTTSS---S----HHHHHHHHHHHHHHHHHHHHHHHHHHHHHHHHHHHHHHHHHHHHHHHHHHHHHHHHHHHHHHHHTT-------------------------------------------SEEE-STT-EEEHHHHHHHHT-S-HHHHHHHHHHHHH-HHHHHH-BSS-PPPTTSTTPPPPPBPPHHHHHHHHHHHHHHHHHTT--HHHHHHHHHHHHHHHHHHHHHHHHHHHHHHHT-PPP--------

pLDDT: mean 70.35, std 23.35, range [28.62, 98.38]

Sequence (329 aa):
MSRRKQTKPSPLEDHDMDLEISRIPAPYMESEEEERLLQDDCEYHSETSEREKKSAVESQKISLLELMKKQITVKRQRDFLDSDEESVVSYKLYQELQDSYVMLKKRLREKDVIIAEKDTAIRKLSEKCRRMSVELDKIRQLNICLQEQLFLKDDGMQTQHTMYTENTECSYEPYEDVLDPKVTEFEEPPPEDLVEKDFGRVDLGHGVLLDNQKWKAIQRMDSHSKFCKSLAVAIWGLETLKERSVTGSKSNAIKGSVAKPPLSPEKVGVIRECLKDRLQQRGYQKEEVDGQLRLVRRFLSEKICDIKRKVSINLEGTSPSTSSQVSQT

Foldseek 3Di:
DDDDDDDDDDDDDPPPPPPPPPPPPDPDDDDDDDPDPDDDDDDDDDDDPCPVVVVVVVVVVVVVVVVVVVVVVVVVVVVVVPDPDPDDDPPVVVVVVVVVVVVVVVVVVVVVVVVVVVVVVVVVVVVVVVVVVVVVVVVVVVVVVVVVVVVVVVVVDPDDDDDDDDDDDPDDDDDDDDDDDDDDDDPPDDPPDPPPVLPCWDDLDPPQIFRVVLVVVLLPDPDLLSSLLSLVCRRQNLVRLLQAAQPQDFDPVDPPGDRGHHDDVVSLVSSLVVQLVSCVVVVDDPVVSVVSSVCSNVSSRVSSVVSNVVVVVVVVVPDDDDPDDDDDD